Protein AF-A0A6P4ZH95-F1 (afdb_monomer_lite)

pLDDT: mean 82.48, std 19.08, range [35.78, 98.69]

Secondary structure (DSSP, 8-state):
-----S----TTT--TTS-SEEEEEPSS-TTEEEEE-SSS-EEETTEEEEEEEEEEEETTEEEEEEEEEGGGEEEEEETTEEEEEEEPPTTSTT--EEEEEEEE-SS--EEEEEEE-TTSTTEEEEEEEEGGGSTT-SSS---PPPP----PPPPPPPPPPP----PPP----EEEETTEEE-TTS-EEE-GGG---SSS-SEEEEPPPTTSPP-SEEEEE-SSS-EEETTEEEEEEEEEETTT--EEEEEEGGG-EEEESSTTSPEEEEEE-SS-EEEEEEEE-SSS--EEEEEEE-SSSTTEEEEEEEEGGGS-B----------SSSSHHHHHHHHHTT--

Radius of gyration: 26.9 Å; chains: 1; bounding box: 56×79×103 Å

Sequence (344 aa):
MTDGSGMVDLHRLGRKDGPAFRDILSPSEFSDFYSYNPCYPFSLGSCRDAAACVSTQTHGVHMENSLGSQDRAAFVNIGSNLYIAYGTDRNDSKGLLSLVQLVCDRHQESFEAQGPNPQITGQYLFTLRSPCACPGMCETPVTAPPPHTTAPLTPVTVPPPTPNTTRPAQADCVQYSNCACMFQNRSYIDLTNLEQTSGEPLFKDHHLSPPRHEDGFYYSFNPCVPFTEGKCEDVAVCRRSSLNGSEVSLGKQDSSTFATANDNGPVSIVYASEDRTSIVSLRCTEGKRNRLIVLGADPNVPNTYEFILESPQCCLHKGGTTAVRGSLMWTICALTLLLVNRWR

Foldseek 3Di:
DVAQDADLDCPVCFDQAAFSAWQADAPVARQKGKTAGPPFFHDDDPDGQARMKMWGQDPNDTDIDGQFHPVQWDWDDAPNWIWIKGWDDPVPPQGAMETETQAEDLPDWDKHWNADDPQFRRYTYMYTYDPSSGGPRPPDDPPPDPPDPDDDDDDDDDDDDDDDDDDDQFDFFDDPALAKTATPLRWIFGRVVQDDPPLAASAWFDAAAPPDDGPQKGKGARSHFFHDDPPRGQARMKIAGNPPRDIDGQFHSVQWDWGAPGSPRFIWIWGDDPQAIEIETEDADPDQDWDKHWNADRPVDPRYGYIYIYHNSSDIGRNDPPPPPVPDPPPVVVVVVVVVVVPD

Structure (mmCIF, N/CA/C/O backbone):
data_AF-A0A6P4ZH95-F1
#
_entry.id   AF-A0A6P4ZH95-F1
#
loop_
_atom_site.group_PDB
_atom_site.id
_atom_site.type_symbol
_atom_site.label_atom_id
_atom_site.label_alt_id
_atom_site.label_comp_id
_atom_site.label_asym_id
_atom_site.label_entity_id
_atom_site.label_seq_id
_atom_site.pdbx_PDB_ins_code
_atom_site.Cartn_x
_atom_site.Cartn_y
_atom_site.Cartn_z
_atom_site.occupancy
_atom_site.B_iso_or_equiv
_atom_site.auth_seq_id
_atom_site.auth_comp_id
_atom_site.auth_asym_id
_atom_site.auth_atom_id
_atom_site.pdbx_PDB_model_num
ATOM 1 N N . MET A 1 1 ? -5.711 18.138 6.286 1.00 47.31 1 MET A N 1
ATOM 2 C CA . MET A 1 1 ? -7.107 17.890 5.849 1.00 47.31 1 MET A CA 1
ATOM 3 C C . MET A 1 1 ? -8.022 18.526 6.889 1.00 47.31 1 MET A C 1
ATOM 5 O O . MET A 1 1 ? -7.673 18.436 8.053 1.00 47.31 1 MET A O 1
ATOM 9 N N . THR A 1 2 ? -9.083 19.257 6.530 1.00 39.97 2 THR A N 1
ATOM 10 C CA . THR A 1 2 ? -9.688 20.248 7.457 1.00 39.97 2 THR A CA 1
ATOM 11 C C . THR A 1 2 ? -10.649 19.718 8.531 1.00 39.97 2 THR A C 1
ATOM 13 O O . THR A 1 2 ? -11.083 20.516 9.349 1.00 39.97 2 THR A O 1
ATOM 16 N N . ASP A 1 3 ? -10.885 18.407 8.605 1.00 49.75 3 ASP A N 1
ATOM 17 C CA . ASP A 1 3 ? -11.251 17.672 9.841 1.00 49.75 3 ASP A CA 1
ATOM 18 C C . ASP A 1 3 ? -11.180 16.138 9.655 1.00 49.75 3 ASP A C 1
ATOM 20 O O . ASP A 1 3 ? -11.075 15.402 10.627 1.00 49.75 3 ASP A O 1
ATOM 24 N N . GLY A 1 4 ? -11.193 15.637 8.409 1.00 51.50 4 GLY A N 1
ATOM 25 C CA . GLY A 1 4 ? -10.825 14.252 8.065 1.00 51.50 4 GLY A CA 1
ATOM 26 C C . GLY A 1 4 ? -11.773 13.168 8.592 1.00 51.50 4 GLY A C 1
ATOM 27 O O . GLY A 1 4 ? -11.463 11.981 8.492 1.00 51.50 4 GLY A O 1
ATOM 28 N N . SER A 1 5 ? -12.926 13.550 9.141 1.00 60.75 5 SER A N 1
ATOM 29 C CA . SER A 1 5 ? -13.906 12.615 9.682 1.00 60.75 5 SER A CA 1
ATOM 30 C C . SER A 1 5 ? -14.951 12.258 8.619 1.00 60.75 5 SER A C 1
ATOM 32 O O . SER A 1 5 ? -15.547 13.135 8.004 1.00 60.75 5 SER A O 1
ATOM 34 N N . GLY A 1 6 ? -15.163 10.964 8.366 1.00 72.88 6 GLY A N 1
ATOM 35 C CA . GLY A 1 6 ? -16.156 10.486 7.401 1.00 72.88 6 GLY A CA 1
ATOM 36 C C . GLY A 1 6 ? -15.703 9.240 6.645 1.00 72.88 6 GLY A C 1
ATOM 37 O O . GLY A 1 6 ? -14.534 8.866 6.677 1.00 72.88 6 GLY A O 1
ATOM 38 N N . MET A 1 7 ? -16.642 8.588 5.965 1.00 84.56 7 MET A N 1
ATOM 39 C CA . MET A 1 7 ? -16.348 7.486 5.052 1.00 84.56 7 MET A CA 1
ATOM 40 C C . MET A 1 7 ? -16.104 8.056 3.653 1.00 84.56 7 MET A C 1
ATOM 42 O O . MET A 1 7 ? -16.844 8.935 3.206 1.00 84.56 7 MET A O 1
ATOM 46 N N . VAL A 1 8 ? -15.062 7.579 2.975 1.00 90.31 8 VAL A N 1
ATOM 47 C CA . VAL A 1 8 ? -14.955 7.731 1.520 1.00 90.31 8 VAL A CA 1
ATOM 48 C C . VAL A 1 8 ? -15.919 6.724 0.910 1.00 90.31 8 VAL A C 1
ATOM 50 O O . VAL A 1 8 ? -15.769 5.521 1.112 1.00 90.31 8 VAL A O 1
ATOM 53 N N . ASP A 1 9 ? -16.921 7.224 0.201 1.00 91.88 9 ASP A N 1
ATOM 54 C CA . ASP A 1 9 ? -17.924 6.416 -0.480 1.00 91.88 9 ASP A CA 1
ATOM 55 C C . ASP A 1 9 ? -17.957 6.839 -1.947 1.00 91.88 9 ASP A C 1
ATOM 57 O O . ASP A 1 9 ? -18.250 7.988 -2.257 1.00 91.88 9 ASP A O 1
ATOM 61 N N . LEU A 1 10 ? -17.624 5.919 -2.850 1.00 95.19 10 LEU A N 1
ATOM 62 C CA . LEU A 1 10 ? -17.594 6.171 -4.292 1.00 95.19 10 LEU A CA 1
ATOM 63 C C . LEU A 1 10 ? -18.879 5.702 -4.992 1.00 95.19 10 LEU A C 1
ATOM 65 O O . LEU A 1 10 ? -18.982 5.804 -6.213 1.00 95.19 10 LEU A O 1
ATOM 69 N N . HIS A 1 11 ? -19.867 5.188 -4.254 1.00 93.19 11 HIS A N 1
ATOM 70 C CA . HIS A 1 11 ? -21.024 4.500 -4.825 1.00 93.19 11 HIS A CA 1
ATOM 71 C C . HIS A 1 11 ? -21.874 5.390 -5.740 1.00 93.19 11 HIS A C 1
ATOM 73 O O . HIS A 1 11 ? -22.451 4.894 -6.707 1.00 93.19 11 HIS A O 1
ATOM 79 N N . ARG A 1 12 ? -21.924 6.706 -5.480 1.00 93.25 12 ARG A N 1
ATOM 80 C CA . ARG A 1 12 ? -22.633 7.671 -6.343 1.00 93.25 12 ARG A CA 1
ATOM 81 C C . ARG A 1 12 ? -21.921 7.970 -7.656 1.00 93.25 12 ARG A C 1
ATOM 83 O O . ARG A 1 12 ? -22.583 8.381 -8.602 1.00 93.25 12 ARG A O 1
ATOM 90 N N . LEU A 1 13 ? -20.605 7.779 -7.704 1.00 95.25 13 LEU A N 1
ATOM 91 C CA . LEU A 1 13 ? -19.829 7.954 -8.931 1.00 95.25 13 LEU A CA 1
ATOM 92 C C . LEU A 1 13 ? -20.048 6.785 -9.891 1.00 95.25 13 LEU A C 1
ATOM 94 O O . LEU A 1 13 ? -19.915 6.932 -11.101 1.00 95.25 13 LEU A O 1
ATOM 98 N N . GLY A 1 14 ? -20.363 5.612 -9.347 1.00 96.25 14 GLY A N 1
ATOM 99 C CA . GLY A 1 14 ? -20.566 4.402 -10.120 1.00 96.25 14 GLY A CA 1
ATOM 100 C C . GLY A 1 14 ? -21.877 4.415 -10.903 1.00 96.25 14 GLY A C 1
ATOM 101 O O . GLY A 1 14 ? -22.920 4.840 -10.404 1.00 96.25 14 GLY A O 1
ATOM 102 N N . ARG A 1 15 ? -21.855 3.867 -12.120 1.00 96.81 15 ARG A N 1
ATOM 103 C CA . ARG A 1 15 ? -23.052 3.664 -12.949 1.00 96.81 15 ARG A CA 1
ATOM 104 C C . ARG A 1 15 ? -23.379 2.180 -13.065 1.00 96.81 15 ARG A C 1
ATOM 106 O O . ARG A 1 15 ? -22.497 1.357 -13.261 1.00 96.81 15 ARG A O 1
ATOM 113 N N . LYS A 1 16 ? -24.661 1.823 -12.986 1.00 94.44 16 LYS A N 1
ATOM 114 C CA . LYS A 1 16 ? -25.103 0.422 -13.139 1.00 94.44 16 LYS A CA 1
ATOM 115 C C . LYS A 1 16 ? -25.167 -0.039 -14.599 1.00 94.44 16 LYS A C 1
ATOM 117 O O . LYS A 1 16 ? -25.056 -1.229 -14.860 1.00 94.44 16 LYS A O 1
ATOM 122 N N . ASP A 1 17 ? -25.287 0.903 -15.535 1.00 94.81 17 ASP A N 1
ATOM 123 C CA . ASP A 1 17 ? -25.556 0.625 -16.954 1.00 94.81 17 ASP A CA 1
ATOM 124 C C . ASP A 1 17 ? -24.329 0.849 -17.859 1.00 94.81 17 ASP A C 1
ATOM 126 O O . ASP A 1 17 ? -24.458 1.242 -19.019 1.00 94.81 17 ASP A O 1
ATOM 130 N N . GLY A 1 18 ? -23.121 0.658 -17.325 1.00 95.94 18 GLY A N 1
ATOM 131 C CA . GLY A 1 18 ? -21.865 0.851 -18.055 1.00 95.94 18 GLY A CA 1
ATOM 132 C C . GLY A 1 18 ? -20.835 1.667 -17.273 1.00 95.94 18 GLY A C 1
ATOM 133 O O . GLY A 1 18 ? -21.067 1.982 -16.107 1.00 95.94 18 GLY A O 1
ATOM 134 N N . PRO A 1 19 ? -19.698 2.020 -17.896 1.00 98.00 19 PRO A N 1
ATOM 135 C CA . PRO A 1 19 ? -18.655 2.777 -17.222 1.00 98.00 19 PRO A CA 1
ATOM 136 C C . PRO A 1 19 ? -19.096 4.206 -16.875 1.00 98.00 19 PRO A C 1
ATOM 138 O O . PRO A 1 19 ? -19.762 4.878 -17.668 1.00 98.00 19 PRO A O 1
ATOM 141 N N . ALA A 1 20 ? -18.701 4.671 -15.688 1.00 97.31 20 ALA A N 1
ATOM 142 C CA . ALA A 1 20 ? -18.876 6.057 -15.257 1.00 97.31 20 ALA A CA 1
ATOM 143 C C . ALA A 1 20 ? -17.998 7.012 -16.073 1.00 97.31 20 ALA A C 1
ATOM 145 O O . ALA A 1 20 ? -18.468 8.050 -16.534 1.00 97.31 20 ALA A O 1
ATOM 146 N N . PHE A 1 21 ? -16.753 6.605 -16.319 1.00 97.69 21 PHE A N 1
ATOM 147 C CA . PHE A 1 21 ? -15.779 7.319 -17.132 1.00 97.69 21 PHE A CA 1
ATOM 148 C C . PHE A 1 21 ? -15.455 6.447 -18.334 1.00 97.69 21 PHE A C 1
ATOM 150 O O . PHE A 1 21 ? -14.981 5.326 -18.167 1.00 97.69 21 PHE A O 1
ATOM 157 N N . ARG A 1 22 ? -15.764 6.921 -19.539 1.00 97.00 22 ARG A N 1
ATOM 158 C CA . ARG A 1 22 ? -15.683 6.124 -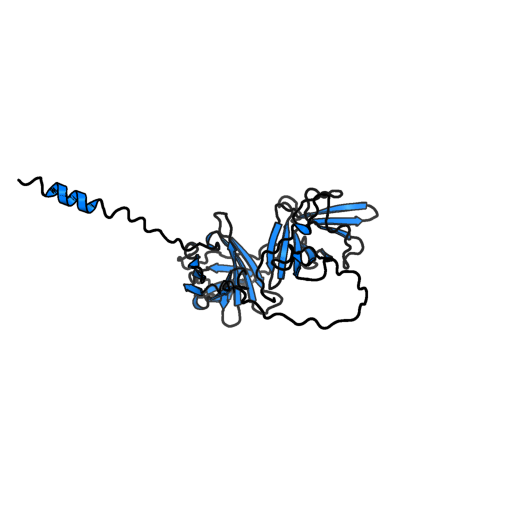20.763 1.00 97.00 22 ARG A CA 1
ATOM 159 C C . ARG A 1 22 ? -14.752 6.779 -21.771 1.00 97.00 22 ARG A C 1
ATOM 161 O O . ARG A 1 22 ? -14.820 7.990 -21.953 1.00 97.00 22 ARG A O 1
ATOM 168 N N . ASP A 1 23 ? -13.960 5.950 -22.445 1.00 94.25 23 ASP A N 1
ATOM 169 C CA . ASP A 1 23 ? -13.101 6.325 -23.571 1.00 94.25 23 ASP A CA 1
ATOM 170 C C . ASP A 1 23 ? -12.163 7.509 -23.246 1.00 94.25 23 ASP A C 1
ATOM 172 O O . ASP A 1 23 ? -11.984 8.440 -24.030 1.00 94.25 23 ASP A O 1
ATOM 176 N N . ILE A 1 24 ? -11.571 7.473 -22.049 1.00 95.69 24 ILE A N 1
ATOM 177 C CA . ILE A 1 24 ? -10.635 8.478 -21.541 1.00 95.69 24 ILE A CA 1
ATOM 178 C C . ILE A 1 24 ? -9.253 8.214 -22.136 1.00 95.69 24 ILE A C 1
ATOM 180 O O . ILE A 1 24 ? -8.709 7.125 -21.970 1.00 95.69 24 ILE A O 1
ATOM 184 N N . LEU A 1 25 ? -8.685 9.204 -22.821 1.00 89.38 25 LEU A N 1
ATOM 185 C CA . LEU A 1 25 ? -7.356 9.108 -23.428 1.00 89.38 25 LEU A CA 1
ATOM 186 C C . LEU A 1 25 ? -6.249 9.227 -22.381 1.00 89.38 25 LEU A C 1
ATOM 188 O O . LEU A 1 25 ? -6.328 10.075 -21.488 1.00 89.38 25 LEU A O 1
ATOM 192 N N . SER A 1 26 ? -5.187 8.436 -22.546 1.00 85.50 26 SER A N 1
ATOM 193 C CA . SER A 1 26 ? -3.943 8.667 -21.815 1.00 85.50 26 SER A CA 1
ATOM 194 C C . SER A 1 26 ? -3.077 9.729 -22.509 1.00 85.50 26 SER A C 1
ATOM 196 O O . SER A 1 26 ? -2.867 9.646 -23.721 1.00 85.50 26 SER A O 1
ATOM 198 N N . PRO A 1 27 ? -2.495 10.697 -21.774 1.00 73.12 27 PRO A N 1
ATOM 199 C CA . PRO A 1 27 ? -1.515 11.632 -22.331 1.00 73.12 27 PRO A CA 1
ATOM 200 C C . PRO A 1 27 ? -0.225 10.953 -22.810 1.00 73.12 27 PRO A C 1
ATOM 202 O O . PRO A 1 27 ? 0.490 11.519 -23.635 1.00 73.12 27 PRO A O 1
ATOM 205 N N . SER A 1 28 ? 0.109 9.786 -22.251 1.00 70.19 28 SER A N 1
ATOM 206 C CA . SER A 1 28 ? 1.333 9.040 -22.567 1.00 70.19 28 SER A CA 1
ATOM 207 C C . SER A 1 28 ? 1.164 8.111 -23.773 1.00 70.19 28 SER A C 1
ATOM 209 O O . SER A 1 28 ? 2.148 7.810 -24.447 1.00 70.19 28 SER A O 1
ATOM 211 N N . GLU A 1 29 ? -0.071 7.705 -24.083 1.00 72.44 29 GLU A N 1
ATOM 212 C CA . GLU A 1 29 ? -0.398 6.738 -25.132 1.00 72.44 29 GLU A CA 1
ATOM 213 C C . GLU A 1 29 ? -1.592 7.233 -25.956 1.00 72.44 29 GLU A C 1
ATOM 215 O O . GLU A 1 29 ? -2.755 7.003 -25.631 1.00 72.44 29 GLU A O 1
ATOM 220 N N . PHE A 1 30 ? -1.298 7.928 -27.057 1.00 69.12 30 PHE A N 1
ATOM 221 C CA . PHE A 1 30 ? -2.304 8.600 -27.890 1.00 69.12 30 PHE A CA 1
ATOM 222 C C . PHE A 1 30 ? -3.277 7.655 -28.627 1.00 69.12 30 PHE A C 1
ATOM 224 O O . PHE A 1 30 ? -4.196 8.139 -29.286 1.00 69.12 30 PHE A O 1
ATOM 231 N N . SER A 1 31 ? -3.081 6.334 -28.555 1.00 81.69 31 SER A N 1
ATOM 232 C CA . SER A 1 31 ? -3.922 5.315 -29.206 1.00 81.69 31 SER A CA 1
ATOM 233 C C . SER A 1 31 ? -4.848 4.555 -28.257 1.00 81.69 31 SER A C 1
ATOM 235 O O . SER A 1 31 ? -5.666 3.760 -28.730 1.00 81.69 31 SER A O 1
ATOM 237 N N . ASP A 1 32 ? -4.713 4.770 -26.947 1.00 89.62 32 ASP A N 1
ATOM 238 C CA . ASP A 1 32 ? -5.300 3.897 -25.938 1.00 89.62 32 ASP A CA 1
ATOM 239 C C . ASP A 1 32 ? -6.397 4.628 -25.163 1.00 89.62 32 ASP A C 1
ATOM 241 O O . ASP A 1 32 ? -6.224 5.743 -24.662 1.00 89.62 32 ASP A O 1
ATOM 245 N N . PHE A 1 33 ? -7.555 3.975 -25.085 1.00 93.81 33 PHE A N 1
ATOM 246 C CA . PHE A 1 33 ? -8.748 4.494 -24.430 1.00 93.81 33 PHE A CA 1
ATOM 247 C C . PHE A 1 33 ? -9.042 3.683 -23.176 1.00 93.81 33 PHE A C 1
ATOM 249 O O . PHE A 1 33 ? -9.122 2.457 -23.225 1.00 93.81 33 PHE A O 1
ATOM 256 N N . TYR A 1 34 ? -9.269 4.362 -22.059 1.00 97.00 34 TYR A N 1
ATOM 257 C CA . TYR A 1 34 ? -9.559 3.733 -20.778 1.00 97.00 34 TYR A CA 1
ATOM 258 C C . TYR A 1 34 ? -10.998 4.004 -20.364 1.00 97.00 34 TYR A C 1
ATOM 260 O O . TYR A 1 34 ? -11.505 5.120 -20.465 1.00 97.00 34 TYR A O 1
ATOM 268 N N . SER A 1 35 ? -11.656 2.968 -19.862 1.00 98.19 35 SER A N 1
ATOM 269 C CA . SER A 1 35 ? -12.972 3.062 -19.245 1.00 98.19 35 SER A CA 1
ATOM 270 C C . SER A 1 35 ? -12.907 2.558 -17.810 1.00 98.19 35 SER A C 1
ATOM 272 O O . SER A 1 35 ? -12.299 1.524 -17.542 1.00 98.19 35 SER A O 1
ATOM 274 N N . TYR A 1 36 ? -13.547 3.273 -16.890 1.00 98.50 36 TYR A N 1
ATOM 275 C CA . TYR A 1 36 ? -13.535 2.993 -15.459 1.00 98.50 36 TYR A CA 1
ATOM 276 C C . TYR A 1 36 ? -14.925 3.171 -14.850 1.00 98.50 36 TYR A C 1
ATOM 278 O O . TYR A 1 36 ? -15.688 4.068 -15.220 1.00 98.50 36 TYR A O 1
ATOM 286 N N . ASN A 1 37 ? -15.249 2.315 -13.886 1.00 98.31 37 ASN A N 1
ATOM 287 C CA . ASN A 1 37 ? -16.471 2.409 -13.109 1.00 98.31 37 ASN A CA 1
ATOM 288 C C . ASN A 1 37 ? -16.187 2.056 -11.646 1.00 98.31 37 ASN A C 1
ATOM 290 O O . ASN A 1 37 ? -15.851 0.906 -11.362 1.00 98.31 37 ASN A O 1
ATOM 294 N N . PRO A 1 38 ? -16.314 2.990 -10.695 1.00 97.12 38 PRO A N 1
ATOM 295 C CA . PRO A 1 38 ? -16.239 2.636 -9.286 1.00 97.12 38 PRO A CA 1
ATOM 296 C C . PRO A 1 38 ? -17.494 1.859 -8.856 1.00 97.12 38 PRO A C 1
ATOM 298 O O . PRO A 1 38 ? -18.600 2.144 -9.309 1.00 97.12 38 PRO A O 1
ATOM 301 N N . CYS A 1 39 ? -17.325 0.894 -7.950 1.00 94.81 39 CYS A N 1
ATOM 302 C CA . CYS A 1 39 ? -18.390 0.194 -7.214 1.00 94.81 39 CYS A CA 1
ATOM 303 C C . CYS A 1 39 ? -19.387 -0.674 -8.007 1.00 94.81 39 CYS A C 1
ATOM 305 O O . CYS A 1 39 ? -20.123 -1.436 -7.379 1.00 94.81 39 CYS A O 1
ATOM 307 N N . TYR A 1 40 ? -19.425 -0.606 -9.339 1.00 97.31 40 TYR A N 1
ATOM 308 C CA . TYR A 1 40 ? -20.267 -1.470 -10.169 1.00 97.31 40 TYR A CA 1
ATOM 309 C C . TYR A 1 40 ? -19.460 -2.097 -11.308 1.00 97.31 40 TYR A C 1
ATOM 311 O O . TYR A 1 40 ? -18.680 -1.401 -11.967 1.00 97.31 40 TYR A O 1
ATOM 319 N N . PRO A 1 41 ? -19.624 -3.406 -11.560 1.00 97.50 41 PRO A N 1
ATOM 320 C CA . PRO A 1 41 ? -18.990 -4.048 -12.700 1.00 97.50 41 PRO A CA 1
ATOM 321 C C . PRO A 1 41 ? -19.653 -3.580 -13.999 1.00 97.50 41 PRO A C 1
ATOM 323 O O . PRO A 1 41 ? -20.849 -3.286 -14.028 1.00 97.50 41 PRO A O 1
ATOM 326 N N . PHE A 1 42 ? -18.891 -3.528 -15.088 1.00 97.88 42 PHE A N 1
ATOM 327 C CA . PHE A 1 42 ? -19.431 -3.282 -16.423 1.00 97.88 42 PHE A CA 1
ATOM 328 C C . PHE A 1 42 ? -18.816 -4.220 -17.462 1.00 97.88 42 PHE A C 1
ATOM 330 O O . PHE A 1 42 ? -17.755 -4.809 -17.259 1.00 97.88 42 PHE A O 1
ATOM 337 N N . SER A 1 43 ? -19.488 -4.342 -18.605 1.00 96.25 43 SER A N 1
ATOM 338 C CA . SER A 1 43 ? -18.977 -5.060 -19.773 1.00 96.25 43 SER A CA 1
ATOM 339 C C . SER A 1 43 ? -18.883 -4.111 -20.965 1.00 96.25 43 SER A C 1
ATOM 341 O O . SER A 1 43 ? -19.824 -3.370 -21.244 1.00 96.25 43 SER A O 1
ATOM 343 N N . LEU A 1 44 ? -17.749 -4.130 -21.665 1.00 93.50 44 LEU A N 1
ATOM 344 C CA . LEU A 1 44 ? -17.469 -3.288 -22.831 1.00 93.50 44 LEU A CA 1
ATOM 345 C C . LEU A 1 44 ? -16.527 -4.044 -23.774 1.00 93.50 44 LEU A C 1
ATOM 347 O O . LEU A 1 44 ? -15.457 -4.461 -23.346 1.00 93.50 44 LEU A O 1
ATOM 351 N N . GLY A 1 45 ? -16.919 -4.249 -25.034 1.00 92.62 45 GLY A N 1
ATOM 352 C CA . GLY A 1 45 ? -16.096 -5.007 -25.989 1.00 92.62 45 GLY A CA 1
ATOM 353 C C . GLY A 1 45 ? -15.822 -6.432 -25.498 1.00 92.62 45 GLY A C 1
ATOM 354 O O . GLY A 1 45 ? -16.770 -7.180 -25.229 1.00 92.62 45 GLY A O 1
ATOM 355 N N . SER A 1 46 ? -14.549 -6.804 -25.343 1.00 93.56 46 SER A N 1
ATOM 356 C CA . SER A 1 46 ? -14.118 -8.069 -24.723 1.00 93.56 46 SER A CA 1
ATOM 357 C C . SER A 1 46 ? -14.088 -8.052 -23.179 1.00 93.56 46 SER A C 1
ATOM 359 O O . SER A 1 46 ? -14.124 -9.118 -22.565 1.00 93.56 46 SER A O 1
ATOM 361 N N . CYS A 1 47 ? -14.078 -6.881 -22.531 1.00 94.31 47 CYS A N 1
ATOM 362 C CA . CYS A 1 47 ? -14.061 -6.762 -21.070 1.00 94.31 47 CYS A CA 1
ATOM 363 C C . CYS A 1 47 ? -15.385 -7.260 -20.468 1.00 94.31 47 CYS A C 1
ATOM 365 O O . CYS A 1 47 ? -16.473 -6.868 -20.911 1.00 94.31 47 CYS A O 1
ATOM 367 N N . ARG A 1 48 ? -15.302 -8.125 -19.453 1.00 94.69 48 ARG A N 1
ATOM 368 C CA . ARG A 1 48 ? -16.446 -8.698 -18.726 1.00 94.69 48 ARG A CA 1
ATOM 369 C C . ARG A 1 48 ? -16.290 -8.434 -17.238 1.00 94.69 48 ARG A C 1
ATOM 371 O O . ARG A 1 48 ? -15.185 -8.573 -16.721 1.00 94.69 48 ARG A O 1
ATOM 378 N N . ASP A 1 49 ? -17.387 -8.027 -16.605 1.00 95.12 49 ASP A N 1
ATOM 379 C 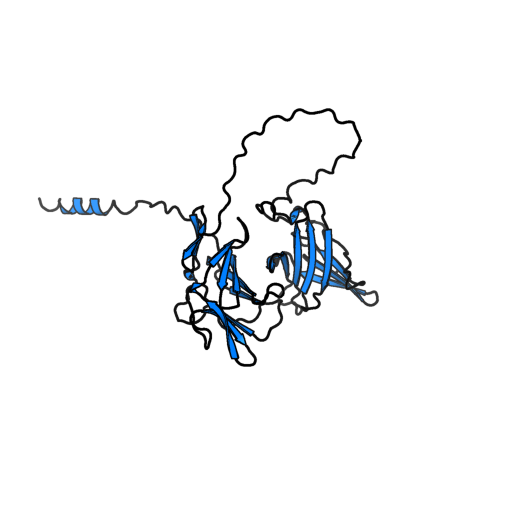CA . ASP A 1 49 ? -17.486 -7.720 -15.170 1.00 95.12 49 ASP A CA 1
ATOM 380 C C . ASP A 1 49 ? -16.325 -6.863 -14.626 1.00 95.12 49 ASP A C 1
ATOM 382 O O . ASP A 1 49 ? -15.859 -7.008 -13.494 1.00 95.12 49 ASP A O 1
ATOM 386 N N . ALA A 1 50 ? -15.849 -5.947 -15.467 1.00 96.50 50 ALA A N 1
ATOM 387 C CA . ALA A 1 50 ? -14.660 -5.158 -15.222 1.00 96.50 50 ALA A CA 1
ATOM 388 C C . ALA A 1 50 ? -14.973 -3.952 -14.329 1.00 96.50 50 ALA A C 1
ATOM 390 O O . ALA A 1 50 ? -16.051 -3.360 -14.395 1.00 96.50 50 ALA A O 1
ATOM 391 N N . ALA A 1 51 ? -13.996 -3.565 -13.515 1.00 97.88 51 ALA A N 1
ATOM 392 C CA . ALA A 1 51 ? -13.935 -2.263 -12.860 1.00 97.88 51 ALA A CA 1
ATOM 393 C C . ALA A 1 51 ? -13.200 -1.238 -13.735 1.00 97.88 51 ALA A C 1
ATOM 395 O O . ALA A 1 51 ? -13.561 -0.063 -13.744 1.00 97.88 51 ALA A O 1
ATOM 396 N N . ALA A 1 52 ? -12.202 -1.689 -14.500 1.00 98.00 52 ALA A N 1
ATOM 397 C CA . ALA A 1 52 ? -11.458 -0.892 -15.468 1.00 98.00 52 ALA A CA 1
ATOM 398 C C . ALA A 1 52 ? -11.167 -1.714 -16.733 1.00 98.00 52 ALA A C 1
ATOM 400 O O . ALA A 1 52 ? -10.952 -2.923 -16.662 1.00 98.00 52 ALA A O 1
ATOM 401 N N . CYS A 1 53 ? -11.156 -1.063 -17.892 1.00 97.44 53 CYS A N 1
ATOM 402 C CA . CYS A 1 53 ? -10.941 -1.681 -19.199 1.00 97.44 53 CYS A CA 1
ATOM 403 C C . CYS A 1 53 ? -10.099 -0.741 -20.068 1.00 97.44 53 CYS A C 1
ATOM 405 O O . CYS A 1 53 ? -10.362 0.461 -20.086 1.00 97.44 53 CYS A O 1
ATOM 407 N N . VAL A 1 54 ? -9.114 -1.279 -20.784 1.00 95.88 54 VAL A N 1
ATOM 408 C CA . VAL A 1 54 ? -8.370 -0.551 -21.825 1.00 95.88 54 VAL A CA 1
ATOM 409 C C . VAL A 1 54 ? -8.800 -1.048 -23.195 1.00 95.88 54 VAL A C 1
ATOM 411 O O . VAL A 1 54 ? -9.011 -2.244 -23.363 1.00 95.88 54 VAL A O 1
ATOM 414 N N . SER A 1 55 ? -8.914 -0.142 -24.160 1.00 94.06 55 SER A N 1
ATOM 415 C CA . SER A 1 55 ? -9.090 -0.411 -25.583 1.00 94.06 55 SER A CA 1
ATOM 416 C C . SER A 1 55 ? -7.895 0.165 -26.335 1.00 94.06 55 SER A C 1
ATOM 418 O O . SER A 1 55 ? -7.807 1.379 -26.525 1.00 94.06 55 SER A O 1
ATOM 420 N N . THR A 1 56 ? -7.012 -0.710 -26.800 1.00 89.81 56 THR A N 1
ATOM 421 C CA . THR A 1 56 ? -5.844 -0.364 -27.617 1.00 89.81 56 THR A CA 1
ATOM 422 C C . THR A 1 56 ? -6.219 -0.477 -29.092 1.00 89.81 56 THR A C 1
ATOM 424 O O . THR A 1 56 ? -6.800 -1.483 -29.513 1.00 89.81 56 THR A O 1
ATOM 427 N N . GLN A 1 57 ? -5.882 0.527 -29.904 1.00 82.62 57 GLN A N 1
ATOM 428 C CA . GLN A 1 57 ? -6.052 0.450 -31.356 1.00 82.62 57 GLN A CA 1
ATOM 429 C C . GLN A 1 57 ? -4.722 0.112 -32.036 1.00 82.62 57 GLN A C 1
ATOM 431 O O . GLN A 1 57 ? -3.814 0.935 -32.115 1.00 82.62 57 GLN A O 1
ATOM 436 N N . THR A 1 58 ? -4.605 -1.095 -32.586 1.00 76.44 58 THR A N 1
ATOM 437 C CA . THR A 1 58 ? -3.413 -1.532 -33.326 1.00 76.44 58 THR A CA 1
ATOM 438 C C . THR A 1 58 ? -3.796 -1.868 -34.763 1.00 76.44 58 THR A C 1
ATOM 440 O O . THR A 1 58 ? -4.596 -2.765 -35.006 1.00 76.44 58 THR A O 1
ATOM 443 N N . HIS A 1 59 ? -3.250 -1.131 -35.739 1.00 77.88 59 HIS A N 1
ATOM 444 C CA . HIS A 1 59 ? -3.526 -1.321 -37.175 1.00 77.88 59 HIS A CA 1
ATOM 445 C C . HIS A 1 59 ? -5.025 -1.354 -37.547 1.00 77.88 59 HIS A C 1
ATOM 447 O O . HIS A 1 59 ? -5.443 -2.109 -38.422 1.00 77.88 59 HIS A O 1
ATOM 453 N N . GLY A 1 60 ? -5.846 -0.535 -36.880 1.00 76.75 60 GLY A N 1
ATOM 454 C CA . GLY A 1 60 ? -7.296 -0.477 -37.110 1.00 76.75 60 GLY A CA 1
ATOM 455 C C . GLY A 1 60 ? -8.099 -1.591 -36.428 1.00 76.75 60 GLY A C 1
ATOM 456 O O . GLY A 1 60 ? -9.320 -1.618 -36.559 1.00 76.75 60 GLY A O 1
ATOM 457 N N . VAL A 1 61 ? -7.444 -2.479 -35.676 1.00 76.31 61 VAL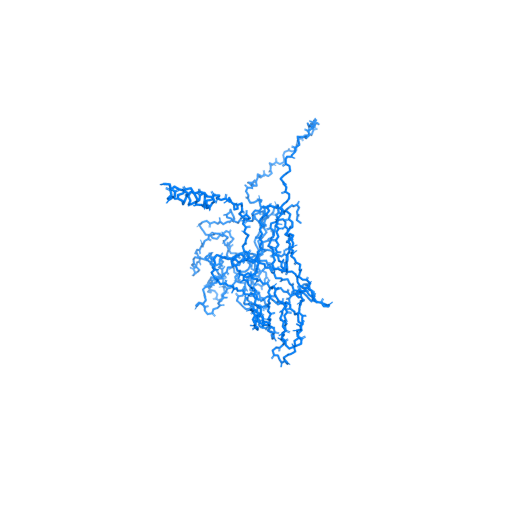 A N 1
ATOM 458 C CA . VAL A 1 61 ? -8.098 -3.469 -34.815 1.00 76.31 61 VAL A CA 1
ATOM 459 C C . VAL A 1 61 ? -8.167 -2.913 -33.396 1.00 76.31 61 VAL A C 1
ATOM 461 O O . VAL A 1 61 ? -7.148 -2.504 -32.839 1.00 76.31 61 VAL A O 1
ATOM 464 N N . HIS A 1 62 ? -9.367 -2.905 -32.819 1.00 81.19 62 HIS A N 1
ATOM 465 C CA . HIS A 1 62 ? -9.577 -2.601 -31.406 1.00 81.19 62 HIS A CA 1
ATOM 466 C C . HIS A 1 62 ? -9.380 -3.879 -30.593 1.00 81.19 62 HIS A C 1
ATOM 468 O O . HIS A 1 62 ? -10.006 -4.901 -30.876 1.00 81.19 62 HIS A O 1
ATOM 474 N N . MET A 1 63 ? -8.483 -3.830 -29.615 1.00 88.19 63 MET A N 1
ATOM 475 C CA . MET A 1 63 ? -8.285 -4.899 -28.646 1.00 88.19 63 MET A CA 1
ATOM 476 C C . MET A 1 63 ? -8.620 -4.358 -27.269 1.00 88.19 63 MET A C 1
ATOM 478 O O . MET A 1 63 ? -7.924 -3.471 -26.775 1.00 88.19 63 MET A O 1
ATOM 482 N N . GLU A 1 64 ? -9.661 -4.900 -26.639 1.00 92.88 64 GLU A N 1
ATOM 483 C CA . GLU A 1 64 ? -9.952 -4.567 -25.251 1.00 92.88 64 GLU A CA 1
ATOM 484 C C . GLU A 1 64 ? -9.332 -5.581 -24.283 1.00 92.88 64 GLU A C 1
ATOM 486 O O . GLU A 1 64 ? -9.266 -6.780 -24.569 1.00 92.88 64 GLU A O 1
ATOM 491 N N . ASN A 1 65 ? -8.859 -5.101 -23.133 1.00 92.94 65 ASN A N 1
ATOM 492 C CA . ASN A 1 65 ? -8.361 -5.929 -22.038 1.00 92.94 65 ASN A CA 1
ATOM 493 C C . ASN A 1 65 ? -8.913 -5.416 -20.703 1.00 92.94 65 ASN A C 1
ATOM 495 O O . ASN A 1 65 ? -8.863 -4.217 -20.415 1.00 92.94 65 ASN A O 1
ATOM 499 N N . SER A 1 66 ? -9.420 -6.330 -19.871 1.00 95.06 66 SER A N 1
ATOM 500 C CA . SER A 1 66 ? -9.825 -5.995 -18.503 1.00 95.06 66 SER A CA 1
ATOM 501 C C . SER A 1 66 ? -8.590 -5.663 -17.671 1.00 95.06 66 SER A C 1
ATOM 503 O O . SER A 1 66 ? -7.594 -6.381 -17.721 1.00 95.06 66 SER A O 1
ATOM 505 N N . LEU A 1 67 ? -8.659 -4.581 -16.899 1.00 95.81 67 LEU A N 1
ATOM 506 C CA . LEU A 1 67 ? -7.584 -4.126 -16.015 1.00 95.81 67 LEU A CA 1
ATOM 507 C C . LEU A 1 67 ? -7.877 -4.394 -14.532 1.00 95.81 67 LEU A C 1
ATOM 509 O O . LEU A 1 67 ? -7.129 -3.953 -13.658 1.00 95.81 67 LEU A O 1
ATOM 513 N N . GLY A 1 68 ? -8.968 -5.100 -14.243 1.00 95.06 68 GLY A N 1
ATOM 514 C CA . GLY A 1 68 ? -9.348 -5.525 -12.902 1.00 95.06 68 GLY A CA 1
ATOM 515 C C . GLY A 1 68 ? -10.858 -5.558 -12.713 1.00 95.06 68 GLY A C 1
ATOM 516 O O . GLY A 1 68 ? -11.609 -5.013 -13.523 1.00 95.06 68 GLY A O 1
ATOM 517 N N . SER A 1 69 ? -11.303 -6.192 -11.634 1.00 95.12 69 SER A N 1
ATOM 518 C CA . SER A 1 69 ? -12.716 -6.446 -11.334 1.00 95.12 69 SER A CA 1
ATOM 519 C C . SER A 1 69 ? -13.104 -5.990 -9.923 1.00 95.12 69 SER A C 1
ATOM 521 O O . SER A 1 69 ? -12.255 -5.808 -9.046 1.00 95.12 69 SER A O 1
ATOM 523 N N . GLN A 1 70 ? -14.405 -5.768 -9.704 1.00 92.94 70 GLN A N 1
ATOM 524 C CA . GLN A 1 70 ? -14.933 -5.243 -8.433 1.00 92.94 70 GLN A CA 1
ATOM 525 C C . GLN A 1 70 ? -14.775 -6.219 -7.260 1.00 92.94 70 GLN A C 1
ATOM 527 O O . GLN A 1 70 ? -14.585 -5.792 -6.126 1.00 92.94 70 GLN A O 1
ATOM 532 N N . ASP A 1 71 ? -14.825 -7.527 -7.513 1.00 91.25 71 ASP A N 1
ATOM 533 C CA . ASP A 1 71 ? -14.627 -8.579 -6.503 1.00 91.25 71 ASP A CA 1
ATOM 534 C C . ASP A 1 71 ? -13.199 -8.596 -5.928 1.00 91.25 71 ASP A C 1
ATOM 536 O O . ASP A 1 71 ? -12.955 -9.185 -4.875 1.00 91.25 71 ASP A O 1
ATOM 540 N N . ARG A 1 72 ? -12.264 -7.912 -6.597 1.00 90.31 72 ARG A N 1
ATOM 541 C CA . ARG A 1 72 ? -10.866 -7.740 -6.184 1.00 90.31 72 ARG A CA 1
ATOM 542 C C . ARG A 1 72 ? -10.529 -6.299 -5.812 1.00 90.31 72 ARG A C 1
ATOM 544 O O . ARG A 1 72 ? -9.350 -5.943 -5.770 1.00 90.31 72 ARG A O 1
ATOM 551 N N . ALA A 1 73 ? -11.543 -5.476 -5.560 1.00 92.88 73 ALA A N 1
ATOM 552 C CA . ALA A 1 73 ? -11.355 -4.104 -5.125 1.00 92.88 73 ALA A CA 1
ATOM 553 C C . ALA A 1 73 ? -10.776 -4.049 -3.703 1.00 92.88 73 ALA A C 1
ATOM 555 O O . ALA A 1 73 ? -11.271 -4.711 -2.790 1.00 92.88 73 ALA A O 1
ATOM 556 N N . ALA A 1 74 ? -9.755 -3.222 -3.490 1.00 89.44 74 ALA A N 1
ATOM 557 C CA . ALA A 1 74 ? -9.208 -2.961 -2.163 1.00 89.44 74 ALA A CA 1
ATOM 558 C C . ALA A 1 74 ? -8.766 -1.505 -2.020 1.00 89.44 74 ALA A C 1
ATOM 560 O O . ALA A 1 74 ? -8.032 -0.989 -2.860 1.00 89.44 74 ALA A O 1
ATOM 561 N N . PHE A 1 75 ? -9.151 -0.853 -0.922 1.00 89.31 75 PHE A N 1
ATOM 562 C CA . PHE A 1 75 ? -8.561 0.432 -0.557 1.00 89.31 75 PHE A CA 1
ATOM 563 C C . PHE A 1 75 ? -7.145 0.216 -0.019 1.00 89.31 75 PHE A C 1
ATOM 565 O O . PHE A 1 75 ? -6.913 -0.606 0.874 1.00 89.31 75 PHE A O 1
ATOM 572 N N . VAL A 1 76 ? -6.187 0.960 -0.561 1.00 85.00 76 VAL A N 1
ATOM 573 C CA . VAL A 1 76 ? -4.781 0.892 -0.164 1.00 85.00 76 VAL A CA 1
ATOM 574 C C . VAL A 1 76 ? -4.237 2.299 0.041 1.00 85.00 76 VAL A C 1
ATOM 576 O O . VAL A 1 76 ? -4.566 3.212 -0.708 1.00 85.00 76 VAL A O 1
ATOM 579 N N . ASN A 1 77 ? -3.406 2.474 1.063 1.00 84.62 77 ASN A N 1
ATOM 580 C CA . ASN A 1 77 ? -2.650 3.706 1.262 1.00 84.62 77 ASN A CA 1
ATOM 581 C C . ASN A 1 77 ? -1.222 3.457 0.789 1.00 84.62 77 ASN A C 1
ATOM 583 O O . ASN A 1 77 ? -0.648 2.417 1.116 1.00 84.62 77 ASN A O 1
ATOM 587 N N . ILE A 1 78 ? -0.684 4.378 -0.005 1.00 80.00 78 ILE A N 1
ATOM 588 C CA . ILE A 1 78 ? 0.707 4.353 -0.466 1.00 80.00 78 ILE A CA 1
ATOM 589 C C . ILE A 1 78 ? 1.280 5.739 -0.164 1.00 80.00 78 ILE A C 1
ATOM 591 O O . ILE A 1 78 ? 0.850 6.732 -0.766 1.00 80.00 78 ILE A O 1
ATOM 595 N N . GLY A 1 79 ? 2.191 5.820 0.808 1.00 86.00 79 GLY A N 1
ATOM 596 C CA . GLY A 1 79 ? 2.564 7.084 1.438 1.00 86.00 79 GLY A CA 1
ATOM 597 C C . GLY A 1 79 ? 1.344 7.815 2.018 1.00 86.00 79 GLY A C 1
ATOM 598 O O . GLY A 1 79 ? 0.498 7.229 2.693 1.00 86.00 79 GLY A O 1
ATOM 599 N N . SER A 1 80 ? 1.211 9.107 1.709 1.00 81.88 80 SER A N 1
ATOM 600 C CA . SER A 1 80 ? 0.084 9.956 2.136 1.00 81.88 80 SER A CA 1
ATOM 601 C C . SER A 1 80 ? -1.150 9.890 1.227 1.00 81.88 80 SER A C 1
ATOM 603 O O . SER A 1 80 ? -2.137 10.585 1.473 1.00 81.88 80 SER A O 1
ATOM 605 N N . ASN A 1 81 ? -1.102 9.087 0.164 1.00 87.25 81 ASN A N 1
ATOM 606 C CA . ASN A 1 81 ? -2.140 9.038 -0.856 1.00 87.25 81 ASN A CA 1
ATOM 607 C C . ASN A 1 81 ? -3.042 7.814 -0.662 1.00 87.25 81 ASN A C 1
ATOM 609 O O . ASN A 1 81 ? -2.563 6.693 -0.475 1.00 87.25 81 ASN A O 1
ATOM 613 N N . LEU A 1 82 ? -4.353 8.035 -0.765 1.00 91.62 82 LEU A N 1
ATOM 614 C CA . LEU A 1 82 ? -5.359 6.979 -0.766 1.00 91.62 82 LEU A CA 1
ATOM 615 C C . LEU A 1 82 ? -5.591 6.488 -2.196 1.00 91.62 82 LEU A C 1
ATOM 617 O O . LEU A 1 82 ? -5.746 7.289 -3.117 1.00 91.62 82 LEU A O 1
ATOM 621 N N . TYR A 1 83 ? -5.673 5.175 -2.369 1.00 96.31 83 TYR A N 1
ATOM 622 C CA . TYR A 1 83 ? -5.989 4.528 -3.634 1.00 96.31 83 TYR A CA 1
ATOM 623 C C . TYR A 1 83 ? -7.099 3.500 -3.451 1.00 96.31 83 TYR A C 1
ATOM 625 O O . TYR A 1 83 ? -7.275 2.928 -2.373 1.00 96.31 83 TYR A O 1
ATOM 633 N N . ILE A 1 84 ? -7.784 3.196 -4.547 1.00 96.75 84 ILE A N 1
ATOM 634 C CA . ILE A 1 84 ? -8.518 1.945 -4.713 1.00 96.75 84 ILE A CA 1
ATOM 635 C C . ILE A 1 84 ? -7.842 1.119 -5.810 1.00 96.75 84 ILE A C 1
ATOM 637 O O . ILE A 1 84 ? -7.550 1.612 -6.901 1.00 96.75 84 ILE A O 1
ATOM 641 N N . ALA A 1 85 ? -7.527 -0.126 -5.476 1.00 95.19 85 ALA A N 1
ATOM 642 C CA . ALA A 1 85 ? -6.828 -1.071 -6.326 1.00 95.19 85 ALA A CA 1
ATOM 643 C C . ALA A 1 85 ? -7.802 -2.122 -6.866 1.00 95.19 85 ALA A C 1
ATOM 645 O O . ALA A 1 85 ? -8.610 -2.635 -6.096 1.00 95.19 85 ALA A O 1
ATOM 646 N N . TYR A 1 86 ? -7.687 -2.479 -8.147 1.00 96.75 86 TYR A N 1
ATOM 647 C CA . TYR A 1 86 ? -8.458 -3.554 -8.781 1.00 96.75 86 TYR A CA 1
ATOM 648 C C . TYR A 1 86 ? -7.513 -4.519 -9.491 1.00 96.75 86 TYR A C 1
ATOM 650 O O . TYR A 1 86 ? -6.748 -4.103 -10.359 1.00 96.75 86 TYR A O 1
ATOM 658 N N . GLY A 1 87 ? -7.553 -5.799 -9.128 1.00 91.44 87 GLY A N 1
ATOM 659 C CA . GLY A 1 87 ? -6.740 -6.841 -9.763 1.00 91.44 87 GLY A CA 1
ATOM 660 C C . GLY A 1 87 ? -7.536 -7.702 -10.742 1.00 91.44 87 GLY A C 1
ATOM 661 O O . GLY A 1 87 ? -8.752 -7.813 -10.620 1.00 91.44 87 GLY A O 1
ATOM 662 N N . THR A 1 88 ? -6.844 -8.347 -11.680 1.00 90.69 88 THR A N 1
ATOM 663 C CA . THR A 1 88 ? -7.377 -9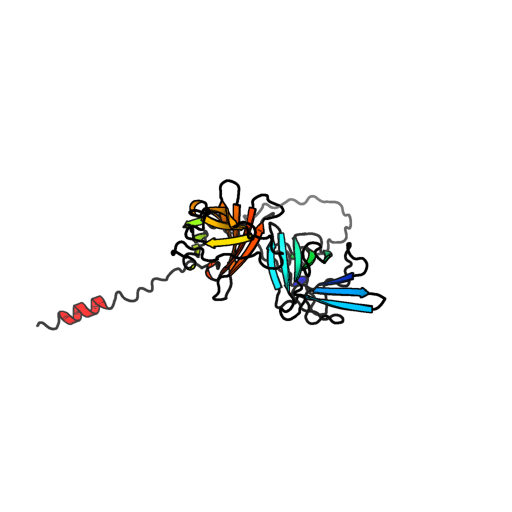.447 -12.513 1.00 90.69 88 THR A CA 1
ATOM 664 C C . THR A 1 88 ? -7.117 -10.814 -11.864 1.00 90.69 88 THR A C 1
ATOM 666 O O . THR A 1 88 ? -6.424 -10.909 -10.840 1.00 90.69 88 THR A O 1
ATOM 669 N N . ASP A 1 89 ? -7.705 -11.889 -12.401 1.00 78.00 89 ASP A N 1
ATOM 670 C CA . ASP A 1 89 ? -7.507 -13.250 -11.895 1.00 78.00 89 ASP A CA 1
ATOM 671 C C . ASP A 1 89 ? -6.043 -13.708 -11.970 1.00 78.00 89 ASP A C 1
ATOM 673 O O . ASP A 1 89 ? -5.348 -13.471 -12.949 1.00 78.00 89 ASP A O 1
ATOM 677 N N . ARG A 1 90 ? -5.569 -14.434 -10.942 1.00 55.53 90 ARG A N 1
ATOM 678 C CA . ARG A 1 90 ? -4.178 -14.944 -10.881 1.00 55.53 90 ARG A CA 1
ATOM 679 C C . ARG A 1 90 ? -3.862 -15.987 -11.956 1.00 55.53 90 ARG A C 1
ATOM 681 O O . ARG A 1 90 ? -2.693 -16.254 -12.207 1.00 55.53 90 ARG A O 1
ATOM 688 N N . ASN A 1 91 ? -4.897 -16.603 -12.521 1.00 57.31 91 ASN A N 1
ATOM 689 C CA . ASN A 1 91 ? -4.758 -17.575 -13.601 1.00 57.31 91 ASN A CA 1
ATOM 690 C C . ASN A 1 91 ? -4.591 -16.892 -14.960 1.00 57.31 91 ASN A C 1
ATOM 692 O O . ASN A 1 91 ? -4.220 -17.559 -15.922 1.00 57.31 91 ASN A O 1
ATOM 696 N N . ASP A 1 92 ? -4.867 -15.590 -15.038 1.00 57.09 92 ASP A N 1
ATOM 697 C CA . ASP A 1 92 ? -4.566 -14.807 -16.217 1.00 57.09 92 ASP A CA 1
ATOM 698 C C . ASP A 1 92 ? -3.085 -14.429 -16.157 1.00 57.09 92 ASP A C 1
ATOM 700 O O . ASP A 1 92 ? -2.614 -13.803 -15.203 1.00 57.09 92 ASP A O 1
ATOM 704 N N . SER A 1 93 ? -2.321 -14.848 -17.163 1.00 45.56 93 SER A N 1
ATOM 705 C CA . SER A 1 93 ? -0.851 -14.821 -17.183 1.00 45.56 93 SER A CA 1
ATOM 706 C C . SER A 1 93 ? -0.241 -13.424 -17.010 1.00 45.56 93 SER A C 1
ATOM 708 O O . SER A 1 93 ? 0.975 -13.292 -16.900 1.00 45.56 93 SER A O 1
ATOM 710 N N . LYS A 1 94 ? -1.070 -12.376 -17.047 1.00 61.47 94 LYS A N 1
ATOM 711 C CA . LYS A 1 94 ? -0.662 -10.972 -17.034 1.00 61.47 94 LYS A CA 1
ATOM 712 C C . LYS A 1 94 ? -0.764 -10.305 -15.660 1.00 61.47 94 LYS A C 1
ATOM 714 O O . LYS A 1 94 ? -0.109 -9.287 -15.475 1.00 61.47 94 LYS A O 1
ATOM 719 N N . GLY A 1 95 ? -1.546 -10.846 -14.716 1.00 76.88 95 GLY A N 1
ATOM 720 C CA . GLY A 1 95 ? -1.649 -10.314 -13.347 1.00 76.88 95 GLY A CA 1
ATOM 721 C C . GLY A 1 95 ? -1.868 -8.796 -13.271 1.00 76.88 95 GLY A C 1
ATOM 722 O O . GLY A 1 95 ? -1.203 -8.121 -12.488 1.00 76.88 95 GLY A O 1
ATOM 723 N N . LEU A 1 96 ? -2.753 -8.257 -14.115 1.00 90.12 96 LEU A N 1
ATOM 724 C CA . LEU A 1 96 ? -2.944 -6.815 -14.269 1.00 90.12 96 LEU A CA 1
ATOM 725 C C . LEU A 1 96 ? -3.556 -6.182 -13.013 1.00 90.12 96 LEU A C 1
ATOM 727 O O . LEU A 1 96 ? -4.438 -6.778 -12.383 1.00 90.12 96 LEU A O 1
ATOM 731 N N . LEU A 1 97 ? -3.100 -4.969 -12.693 1.00 92.06 97 LEU A N 1
ATOM 732 C CA . LEU A 1 97 ? -3.499 -4.190 -11.524 1.00 92.06 97 LEU A CA 1
ATOM 733 C C . LEU A 1 97 ? -3.792 -2.736 -11.908 1.00 92.06 97 LEU A C 1
ATOM 735 O O . LEU A 1 97 ? -2.895 -2.003 -12.313 1.00 92.06 97 LEU A O 1
ATOM 739 N N . SER A 1 98 ? -5.021 -2.284 -11.687 1.00 96.94 98 SER A N 1
ATOM 740 C CA . SER A 1 98 ? -5.383 -0.865 -11.748 1.00 96.94 98 SER A CA 1
ATOM 741 C C . SER A 1 98 ? -5.220 -0.214 -10.380 1.00 96.94 98 SER A C 1
ATOM 743 O O . SER A 1 98 ? -5.808 -0.693 -9.412 1.00 96.94 98 SER A O 1
ATOM 745 N N . LEU A 1 99 ? -4.480 0.892 -10.291 1.00 96.81 99 LEU A N 1
ATOM 746 C CA . LEU A 1 99 ? -4.446 1.768 -9.121 1.00 96.81 99 LEU A CA 1
ATOM 747 C C . LEU A 1 99 ? -5.111 3.099 -9.450 1.00 96.81 99 LEU A C 1
ATOM 749 O O . LEU A 1 99 ? -4.624 3.853 -10.288 1.00 96.81 99 LEU A O 1
ATOM 753 N N . VAL A 1 100 ? -6.197 3.405 -8.748 1.00 98.31 100 VAL A N 1
ATOM 754 C CA . VAL A 1 100 ? -6.905 4.677 -8.880 1.00 98.31 100 VAL A CA 1
ATOM 755 C C . VAL A 1 100 ? -6.612 5.524 -7.650 1.00 98.31 100 VAL A C 1
ATOM 757 O O . VAL A 1 100 ? -7.105 5.223 -6.563 1.00 98.31 100 VAL A O 1
ATOM 760 N N . GLN A 1 101 ? -5.803 6.571 -7.807 1.00 97.81 101 GLN A N 1
ATOM 761 C CA . GLN A 1 101 ? -5.548 7.549 -6.753 1.00 97.81 101 GLN A CA 1
ATOM 762 C C . GLN A 1 101 ? -6.820 8.346 -6.482 1.00 97.81 101 GLN A C 1
ATOM 764 O O . GLN A 1 101 ? -7.400 8.929 -7.397 1.00 97.81 101 GLN A O 1
ATOM 769 N N . LEU A 1 102 ? -7.232 8.400 -5.222 1.00 97.12 102 LEU A N 1
ATOM 770 C CA . LEU A 1 102 ? -8.386 9.160 -4.772 1.00 97.12 102 LEU A CA 1
ATOM 771 C C . LEU A 1 102 ? -7.914 10.517 -4.261 1.00 97.12 102 LEU A C 1
ATOM 773 O O . LEU A 1 102 ? -7.260 10.619 -3.223 1.00 97.12 102 LEU A O 1
ATOM 777 N N . VAL A 1 103 ? -8.245 11.566 -5.006 1.00 95.62 103 VAL A N 1
ATOM 778 C CA . VAL A 1 103 ? -7.889 12.941 -4.666 1.00 95.62 103 VAL A CA 1
ATOM 779 C C . VAL A 1 103 ? -9.150 13.676 -4.241 1.00 95.62 103 VAL A C 1
ATOM 781 O O . VAL A 1 103 ? -10.084 13.856 -5.021 1.00 95.62 103 VAL A O 1
ATOM 784 N N . CYS A 1 104 ? -9.175 14.110 -2.984 1.00 94.62 104 CYS A N 1
ATOM 785 C CA . CYS A 1 104 ? -10.267 14.919 -2.461 1.00 94.62 104 CYS A CA 1
ATOM 786 C C . CYS A 1 104 ? -10.285 16.289 -3.155 1.00 94.62 104 CYS A C 1
ATOM 788 O O . CYS A 1 104 ? -9.423 17.133 -2.905 1.00 94.62 104 CYS A O 1
ATOM 790 N N . ASP A 1 105 ? -11.293 16.505 -3.997 1.00 93.75 105 ASP A N 1
ATOM 791 C CA . ASP A 1 105 ? -11.585 17.785 -4.635 1.00 93.75 105 ASP A CA 1
ATOM 792 C C . ASP A 1 105 ? -13.045 18.142 -4.362 1.00 93.75 105 ASP A C 1
ATOM 794 O O . ASP A 1 105 ? -13.961 17.441 -4.775 1.00 93.75 105 ASP A O 1
ATOM 798 N N . ARG A 1 106 ? -13.284 19.224 -3.620 1.00 91.50 106 ARG A N 1
ATOM 799 C CA . ARG A 1 106 ? -14.639 19.594 -3.178 1.00 91.50 106 ARG A CA 1
ATOM 800 C C . ARG A 1 106 ? -15.499 20.200 -4.282 1.00 91.50 106 ARG A C 1
ATOM 802 O O . ARG A 1 106 ? -16.695 20.386 -4.069 1.00 91.50 106 ARG A O 1
ATOM 809 N N . HIS A 1 107 ? -14.902 20.569 -5.408 1.00 89.06 107 HIS A N 1
ATOM 810 C CA . HIS A 1 107 ? -15.547 21.403 -6.418 1.00 89.06 107 HIS A CA 1
ATOM 811 C C . HIS A 1 107 ? -15.573 20.755 -7.793 1.00 89.06 107 HIS A C 1
ATOM 813 O O . HIS A 1 107 ? -16.368 21.173 -8.634 1.00 89.06 107 HIS A O 1
ATOM 819 N N . GLN A 1 108 ? -14.733 19.749 -8.017 1.00 89.50 108 GLN A N 1
ATOM 820 C CA . GLN A 1 108 ? -14.585 19.133 -9.317 1.00 89.50 108 GLN A CA 1
ATOM 821 C C . GLN A 1 108 ? -14.635 17.612 -9.235 1.00 89.50 108 GLN A C 1
ATOM 823 O O . GLN A 1 108 ? -14.021 16.985 -8.374 1.00 89.50 108 GLN A O 1
ATOM 828 N N . GLU A 1 109 ? -15.348 17.032 -10.195 1.00 93.81 109 GLU A N 1
ATOM 829 C CA . GLU A 1 109 ? -15.266 15.619 -10.522 1.00 93.81 109 GLU A CA 1
ATOM 830 C C . GLU A 1 109 ? -14.501 15.462 -11.837 1.00 93.81 109 GLU A C 1
ATOM 832 O O . GLU A 1 109 ? -14.892 16.020 -12.865 1.00 93.81 109 GLU A O 1
ATOM 837 N N . SER A 1 110 ? -13.387 14.739 -11.806 1.00 94.44 110 SER A N 1
ATOM 838 C CA . SER A 1 110 ? -12.629 14.389 -13.002 1.00 94.44 110 SER A CA 1
ATOM 839 C C . SER A 1 110 ? -11.920 13.052 -12.840 1.00 94.44 110 SER A C 1
ATOM 841 O O . SER A 1 110 ? -11.548 12.639 -11.740 1.00 94.44 110 SER A O 1
ATOM 843 N N . PHE A 1 111 ? -11.724 12.380 -13.969 1.00 97.19 111 PHE A N 1
ATOM 844 C CA . PHE A 1 111 ? -10.953 11.153 -14.054 1.00 97.19 111 PHE A CA 1
ATOM 845 C C . PHE A 1 111 ? -9.887 11.302 -15.130 1.00 97.19 111 PHE A C 1
ATOM 847 O O . PHE A 1 111 ? -10.184 11.678 -16.264 1.00 97.19 111 PHE A O 1
ATOM 854 N N . GLU A 1 112 ? -8.653 11.001 -14.757 1.00 95.69 112 GLU A N 1
ATOM 855 C CA . GLU A 1 112 ? -7.489 11.041 -15.629 1.00 95.69 112 GLU A CA 1
ATOM 856 C C . GLU A 1 112 ? -6.895 9.638 -15.708 1.00 95.69 112 GLU A C 1
ATOM 858 O O . GLU A 1 112 ? -6.662 8.992 -14.683 1.00 95.69 112 GLU A O 1
ATOM 863 N N . ALA A 1 113 ? -6.641 9.170 -16.928 1.00 95.50 113 ALA A N 1
ATOM 864 C CA . ALA A 1 113 ? -5.894 7.947 -17.164 1.00 95.50 113 ALA A CA 1
ATOM 865 C C . ALA A 1 113 ? -4.449 8.309 -17.491 1.00 95.50 113 ALA A C 1
ATOM 867 O O . ALA A 1 113 ? -4.200 8.998 -18.473 1.00 95.50 113 ALA A O 1
ATOM 868 N N . GLN A 1 114 ? -3.495 7.859 -16.676 1.00 94.25 114 GLN A N 1
ATOM 869 C CA . GLN A 1 114 ? -2.076 7.992 -17.016 1.00 94.25 114 GLN A CA 1
ATOM 870 C C . GLN A 1 114 ? -1.568 6.810 -17.853 1.00 94.25 114 GLN A C 1
ATOM 872 O O . GLN A 1 114 ? -0.518 6.921 -18.487 1.00 94.25 114 GLN A O 1
ATOM 877 N N . GLY A 1 115 ? -2.313 5.700 -17.871 1.00 92.62 115 GLY A N 1
ATOM 878 C CA . GLY A 1 115 ? -1.990 4.500 -18.639 1.00 92.62 115 GLY A CA 1
ATOM 879 C C . GLY A 1 115 ? -1.086 3.526 -17.873 1.00 92.62 115 GLY A C 1
ATOM 880 O O . GLY A 1 115 ? -1.147 3.480 -16.636 1.00 92.62 115 GLY A O 1
ATOM 881 N N . PRO A 1 116 ? -0.284 2.705 -18.574 1.00 92.19 116 PRO A N 1
ATOM 882 C CA . PRO A 1 116 ? 0.621 1.754 -17.945 1.00 92.19 116 PRO A CA 1
ATOM 883 C C . PRO A 1 116 ? 1.653 2.467 -17.069 1.00 92.19 116 PRO A C 1
ATOM 885 O O . PRO A 1 116 ? 2.190 3.514 -17.431 1.00 92.19 116 PRO A O 1
ATOM 888 N N . ASN A 1 117 ? 1.976 1.887 -15.916 1.00 87.06 117 ASN A N 1
ATOM 889 C CA . ASN A 1 117 ? 3.069 2.375 -15.092 1.00 87.06 117 ASN A CA 1
ATOM 890 C C . ASN A 1 117 ? 4.404 2.060 -15.797 1.00 87.06 117 ASN A C 1
ATOM 892 O O . ASN A 1 117 ? 4.733 0.882 -15.955 1.00 87.06 117 ASN A O 1
ATOM 896 N N . PRO A 1 118 ? 5.224 3.067 -16.154 1.00 80.44 118 PRO A N 1
ATOM 897 C CA . PRO A 1 118 ? 6.495 2.830 -16.840 1.00 80.44 118 PRO A CA 1
ATOM 898 C C . PRO A 1 118 ? 7.512 2.054 -15.990 1.00 80.44 118 PRO A C 1
ATOM 900 O O . PRO A 1 118 ? 8.489 1.540 -16.525 1.00 80.44 118 PRO A O 1
ATOM 903 N N . GLN A 1 119 ? 7.309 1.987 -14.672 1.00 80.75 119 GLN A N 1
ATOM 904 C CA . GLN A 1 119 ? 8.204 1.309 -13.734 1.00 80.75 119 GLN A CA 1
ATOM 905 C C . GLN A 1 119 ? 7.746 -0.107 -13.376 1.00 80.75 119 GLN A C 1
ATOM 907 O O . GLN A 1 119 ? 8.538 -0.879 -12.843 1.00 80.75 119 GLN A O 1
ATOM 912 N N . ILE A 1 120 ? 6.469 -0.437 -13.600 1.00 76.81 120 ILE A N 1
ATOM 913 C CA . ILE A 1 120 ? 5.861 -1.677 -13.110 1.00 76.81 120 ILE A CA 1
ATOM 914 C C . ILE A 1 120 ? 4.994 -2.287 -14.209 1.00 76.81 120 ILE A C 1
ATOM 916 O O . ILE A 1 120 ? 3.898 -1.811 -14.508 1.00 76.81 120 ILE A O 1
ATOM 920 N N . THR A 1 121 ? 5.479 -3.389 -14.784 1.00 84.12 121 THR A N 1
ATOM 921 C CA . THR A 1 121 ? 4.751 -4.102 -15.843 1.00 84.12 121 THR A CA 1
ATOM 922 C C . THR A 1 121 ? 3.417 -4.627 -15.318 1.00 84.12 121 THR A C 1
ATOM 924 O O . THR A 1 121 ? 3.353 -5.241 -14.256 1.00 84.12 121 THR A O 1
ATOM 927 N N . GLY A 1 122 ? 2.346 -4.405 -16.082 1.00 87.44 122 GLY A N 1
ATOM 928 C CA . GLY A 1 122 ? 1.001 -4.871 -15.741 1.00 87.44 122 GLY A CA 1
ATOM 929 C C . GLY A 1 122 ? 0.251 -3.982 -14.747 1.00 87.44 122 GLY A C 1
ATOM 930 O O . GLY A 1 122 ? -0.911 -4.255 -14.455 1.00 87.44 122 GLY A O 1
ATOM 931 N N . GLN A 1 123 ? 0.865 -2.902 -14.260 1.00 91.38 123 GLN A N 1
ATOM 932 C CA . GLN A 1 123 ? 0.176 -1.907 -13.452 1.00 91.38 123 GLN A CA 1
ATOM 933 C C . GLN A 1 123 ? -0.307 -0.740 -14.312 1.00 91.38 123 GLN A C 1
ATOM 935 O O . GLN A 1 123 ? 0.409 -0.283 -15.195 1.00 91.38 123 GLN A O 1
ATOM 940 N N . TYR A 1 124 ? -1.497 -0.232 -14.012 1.00 95.62 124 TYR A N 1
ATOM 941 C CA . TYR A 1 124 ? -2.097 0.931 -14.656 1.00 95.62 124 TYR A CA 1
ATOM 942 C C . TYR A 1 124 ? -2.438 1.976 -13.606 1.00 95.62 124 TYR A C 1
ATOM 944 O O . TYR A 1 124 ? -2.918 1.635 -12.521 1.00 95.62 124 TYR A O 1
ATOM 952 N N . LEU A 1 125 ? -2.167 3.237 -13.922 1.00 95.50 125 LEU A N 1
ATOM 953 C CA . LEU A 1 125 ? -2.362 4.361 -13.019 1.00 95.50 125 LEU A CA 1
ATOM 954 C C . LEU A 1 125 ? -3.507 5.241 -13.512 1.00 95.50 125 LEU A C 1
ATOM 956 O O . LEU A 1 125 ? -3.610 5.565 -14.701 1.00 95.50 125 LEU A O 1
ATOM 960 N N . PHE A 1 126 ? -4.356 5.617 -12.562 1.00 97.94 126 PHE A N 1
ATOM 961 C CA . PHE A 1 126 ? -5.462 6.538 -12.758 1.00 97.94 126 PHE A CA 1
ATOM 962 C C . PHE A 1 126 ? -5.524 7.535 -11.601 1.00 97.94 126 PHE A C 1
ATOM 964 O O . PHE A 1 126 ? -5.160 7.214 -10.466 1.00 97.94 126 PHE A O 1
ATOM 971 N N . THR A 1 127 ? -6.088 8.713 -11.852 1.00 97.81 127 THR A N 1
ATOM 972 C CA . THR A 1 127 ? -6.441 9.679 -10.806 1.00 97.81 127 THR A CA 1
ATOM 973 C C . THR A 1 127 ? -7.921 10.011 -10.888 1.00 97.81 127 THR A C 1
ATOM 975 O O . THR A 1 127 ? -8.417 10.424 -11.931 1.00 97.81 127 THR A O 1
ATOM 978 N N . LEU A 1 128 ? -8.621 9.866 -9.764 1.00 98.12 128 LEU A N 1
ATOM 979 C CA . LEU A 1 128 ? -10.003 10.287 -9.582 1.00 98.12 128 LEU A CA 1
ATOM 980 C C . LEU A 1 128 ? -10.037 11.470 -8.612 1.00 98.12 128 LEU A C 1
ATOM 982 O O . LEU A 1 128 ? -9.796 11.308 -7.414 1.00 98.12 128 LEU A O 1
ATOM 986 N N . ARG A 1 129 ? -10.357 12.656 -9.132 1.00 97.44 129 ARG A N 1
ATOM 987 C CA . ARG A 1 129 ? -10.675 13.847 -8.336 1.00 97.44 129 ARG A CA 1
ATOM 988 C C . ARG A 1 129 ? -12.180 13.897 -8.161 1.00 97.44 129 ARG A C 1
ATOM 990 O O . ARG A 1 129 ? -12.904 13.817 -9.146 1.00 97.44 129 ARG A O 1
ATOM 997 N N . SER A 1 130 ? -12.664 13.957 -6.928 1.00 96.19 130 SER A N 1
ATOM 998 C CA . SER A 1 130 ? -14.108 14.010 -6.684 1.00 96.19 130 SER A CA 1
ATOM 999 C C . SER A 1 130 ? -14.429 14.485 -5.269 1.00 96.19 130 SER A C 1
ATOM 1001 O O . SER A 1 130 ? -13.673 14.165 -4.339 1.00 96.19 130 SER A O 1
ATOM 1003 N N . PRO A 1 131 ? -15.601 15.115 -5.053 1.00 93.75 131 PRO A N 1
ATOM 1004 C CA . PRO A 1 131 ? -16.127 15.327 -3.712 1.00 93.75 131 PRO A CA 1
ATOM 1005 C C . PRO A 1 131 ? -16.320 14.004 -2.969 1.00 93.75 131 PRO A C 1
ATOM 1007 O O . PRO A 1 131 ? -16.103 13.938 -1.767 1.00 93.75 131 PRO A O 1
ATOM 1010 N N . CYS A 1 132 ? -16.644 12.919 -3.676 1.00 94.75 132 CYS A N 1
ATOM 1011 C CA . CYS A 1 132 ? -16.812 11.591 -3.086 1.00 94.75 132 CYS A CA 1
ATOM 1012 C C . CYS A 1 132 ? -15.493 10.953 -2.618 1.00 94.75 132 CYS A C 1
ATOM 1014 O O . CYS A 1 132 ? -15.512 10.062 -1.772 1.00 94.75 132 CYS A O 1
ATOM 1016 N N . ALA A 1 133 ? -14.343 11.430 -3.111 1.00 94.75 133 ALA A N 1
ATOM 1017 C CA . ALA A 1 133 ? -13.030 11.054 -2.584 1.00 94.75 133 ALA A CA 1
ATOM 1018 C C . ALA A 1 133 ? -12.687 11.798 -1.277 1.00 94.75 133 ALA A C 1
ATOM 1020 O O . ALA A 1 133 ? -11.727 11.441 -0.594 1.00 94.75 133 ALA A O 1
ATOM 1021 N N . CYS A 1 134 ? -13.463 12.822 -0.906 1.00 92.88 134 CYS A N 1
ATOM 1022 C CA . CYS A 1 134 ? -13.378 13.458 0.401 1.00 92.88 134 CYS A CA 1
ATOM 1023 C C . CYS A 1 134 ? -14.248 12.690 1.420 1.00 92.88 134 CYS A C 1
ATOM 1025 O O . CYS A 1 134 ? -15.422 12.425 1.143 1.00 92.88 134 CYS A O 1
ATOM 1027 N N . PRO A 1 135 ? -13.730 12.381 2.621 1.00 90.31 135 PRO A N 1
ATOM 1028 C CA . PRO A 1 135 ? -14.512 11.766 3.693 1.00 90.31 135 PRO A CA 1
ATOM 1029 C C . PRO A 1 135 ? -15.839 12.498 3.956 1.00 90.31 135 PRO A C 1
ATOM 1031 O O . PRO A 1 135 ? -15.844 13.705 4.184 1.00 90.31 135 PRO A O 1
ATOM 1034 N N . GLY A 1 136 ? -16.962 11.771 3.907 1.00 87.50 136 GLY A N 1
ATOM 1035 C CA . GLY A 1 136 ? -18.298 12.278 4.257 1.00 87.50 136 GLY A CA 1
ATOM 1036 C C . GLY A 1 136 ? -18.948 13.240 3.253 1.00 87.50 136 GLY A C 1
ATOM 1037 O O . GLY A 1 136 ? -20.062 13.699 3.486 1.00 87.50 136 GLY A O 1
ATOM 1038 N N . MET A 1 137 ? -18.297 13.543 2.130 1.00 88.56 137 MET A N 1
ATOM 1039 C CA . MET A 1 137 ? -18.753 14.583 1.195 1.00 88.56 137 MET A CA 1
ATOM 1040 C C . MET A 1 137 ? -19.512 14.038 -0.018 1.00 88.56 137 MET A C 1
ATOM 1042 O O . MET A 1 137 ? -20.053 14.816 -0.801 1.00 88.56 137 MET A O 1
ATOM 1046 N N . CYS A 1 138 ? -19.601 12.715 -0.184 1.00 85.81 138 CYS A N 1
ATOM 1047 C CA . CYS A 1 138 ? -20.347 12.144 -1.305 1.00 85.81 138 CYS A CA 1
ATOM 1048 C C . CYS A 1 138 ? -21.869 12.353 -1.169 1.00 85.81 138 CYS A C 1
ATOM 1050 O O . CYS A 1 138 ? -22.592 12.379 -2.164 1.00 85.81 138 CYS A O 1
ATOM 1052 N N . GLU A 1 139 ? -22.386 12.532 0.053 1.00 73.31 139 GLU A N 1
ATOM 1053 C CA . GLU A 1 139 ? -23.830 12.564 0.304 1.00 73.31 139 GLU A CA 1
ATOM 1054 C C . GLU A 1 139 ? -24.516 13.890 -0.029 1.00 73.31 139 GLU A C 1
ATOM 1056 O O . GLU A 1 139 ? -25.722 13.896 -0.307 1.00 73.31 139 GLU A O 1
ATOM 1061 N N . THR A 1 140 ? -23.782 15.000 -0.082 1.00 59.91 140 THR A N 1
ATOM 1062 C CA . THR A 1 140 ? -24.371 16.293 -0.434 1.00 59.91 140 THR A CA 1
ATOM 1063 C C . THR A 1 140 ? -24.690 16.318 -1.929 1.00 59.91 140 THR A C 1
ATOM 1065 O O . THR A 1 140 ? -23.757 16.244 -2.730 1.00 59.91 140 THR A O 1
ATOM 1068 N N . PRO A 1 141 ? -25.967 16.402 -2.361 1.00 56.28 141 PRO A N 1
ATOM 1069 C CA . PRO A 1 141 ? -26.247 16.767 -3.741 1.00 56.28 141 PRO A CA 1
ATOM 1070 C C . PRO A 1 141 ? -25.539 18.096 -4.007 1.00 56.28 141 PRO A C 1
ATOM 1072 O O . PRO A 1 141 ? -25.672 19.038 -3.221 1.00 56.28 141 PRO A O 1
ATOM 1075 N N . VAL A 1 142 ? -24.756 18.156 -5.084 1.00 51.75 142 VAL A N 1
ATOM 1076 C CA . VAL A 1 142 ? -24.217 19.417 -5.591 1.00 51.75 142 VAL A CA 1
ATOM 1077 C C . VAL A 1 142 ? -25.429 20.225 -6.032 1.00 51.75 142 VAL A C 1
ATOM 1079 O O . VAL A 1 142 ? -25.905 20.098 -7.157 1.00 51.75 142 VAL A O 1
ATOM 1082 N N . THR A 1 143 ? -26.013 20.988 -5.108 1.00 44.75 143 THR A N 1
ATOM 1083 C CA . THR A 1 143 ? -27.028 21.977 -5.441 1.00 44.75 143 THR A CA 1
ATOM 1084 C C . THR A 1 143 ? -26.333 22.925 -6.396 1.00 44.75 143 THR A C 1
ATOM 1086 O O . THR A 1 143 ? -25.435 23.661 -5.984 1.00 44.75 143 THR A O 1
ATOM 1089 N N . ALA A 1 144 ? -26.670 22.823 -7.684 1.00 43.38 144 ALA A N 1
ATOM 1090 C CA . ALA A 1 144 ? -26.124 23.688 -8.712 1.00 43.38 144 ALA A CA 1
ATOM 1091 C C . ALA A 1 144 ? -26.203 25.135 -8.202 1.00 43.38 144 ALA A C 1
ATOM 1093 O O . ALA A 1 144 ? -27.261 25.524 -7.689 1.00 43.38 144 ALA A O 1
ATOM 1094 N N . PRO A 1 145 ? -25.111 25.917 -8.275 1.00 41.44 145 PRO A N 1
ATOM 1095 C CA . PRO A 1 145 ? -25.179 27.310 -7.880 1.00 41.44 145 PRO A CA 1
ATOM 1096 C C . PRO A 1 145 ? -26.313 27.960 -8.687 1.00 41.44 145 PRO A C 1
ATOM 1098 O O . PRO A 1 145 ? -26.358 27.785 -9.910 1.00 41.44 145 PRO A O 1
ATOM 1101 N N . PRO A 1 146 ? -27.276 28.634 -8.030 1.00 37.91 146 PRO A N 1
ATOM 1102 C CA . PRO A 1 146 ? -28.375 29.270 -8.736 1.00 37.91 146 PRO A CA 1
ATOM 1103 C C . PRO A 1 146 ? -27.796 30.249 -9.765 1.00 37.91 146 PRO A C 1
ATOM 1105 O O . PRO A 1 146 ? -26.791 30.904 -9.470 1.00 37.91 146 PRO A O 1
ATOM 1108 N N . PRO A 1 147 ? -28.390 30.359 -10.968 1.00 37.78 147 PRO A N 1
ATOM 1109 C CA . PRO A 1 147 ? -27.911 31.287 -11.981 1.00 37.78 147 PRO A CA 1
ATOM 1110 C C . PRO A 1 147 ? -27.865 32.685 -11.368 1.00 37.78 147 PRO A C 1
ATOM 1112 O O . PRO A 1 147 ? -28.888 33.206 -10.916 1.00 37.78 147 PRO A O 1
ATOM 1115 N N . HIS A 1 148 ? -26.663 33.260 -11.301 1.00 37.72 148 HIS A N 1
ATOM 1116 C CA . HIS A 1 148 ? -26.426 34.586 -10.750 1.00 37.72 148 HIS A CA 1
ATOM 1117 C C . HIS A 1 148 ? -27.276 35.612 -11.505 1.00 37.72 148 HIS A C 1
ATOM 1119 O O . HIS A 1 148 ? -26.901 36.095 -12.570 1.00 37.72 148 HIS A O 1
ATOM 1125 N N . THR A 1 149 ? -28.425 35.958 -10.930 1.00 40.31 149 THR A N 1
ATOM 1126 C CA . THR A 1 149 ? -29.124 37.200 -11.234 1.00 40.31 149 THR A CA 1
ATOM 1127 C C . THR A 1 149 ? -28.656 38.204 -10.200 1.00 40.31 149 THR A C 1
ATOM 1129 O O . THR A 1 149 ? -28.965 38.094 -9.015 1.00 40.31 149 THR A O 1
ATOM 1132 N N . THR A 1 150 ? -27.835 39.144 -10.649 1.00 44.94 150 THR A N 1
ATOM 1133 C CA . THR A 1 150 ? -27.306 40.249 -9.858 1.00 44.94 150 THR A CA 1
ATOM 1134 C C . THR A 1 150 ? -28.471 41.077 -9.316 1.00 44.94 150 THR A C 1
ATOM 1136 O O . THR A 1 150 ? -29.113 41.807 -10.069 1.00 44.94 150 THR A O 1
ATOM 1139 N N . ALA A 1 151 ? -28.751 40.971 -8.018 1.00 38.28 151 ALA A N 1
ATOM 1140 C CA . ALA A 1 151 ? -29.665 41.868 -7.317 1.00 38.28 151 ALA A CA 1
ATOM 1141 C C . ALA A 1 151 ? -28.947 42.519 -6.118 1.00 38.28 151 ALA A C 1
ATOM 1143 O O . ALA A 1 151 ? -28.095 41.872 -5.501 1.00 38.28 151 ALA A O 1
ATOM 1144 N N . PRO A 1 152 ? -29.236 43.794 -5.797 1.00 44.88 152 PRO A N 1
ATOM 1145 C CA . PRO A 1 152 ? -28.469 44.564 -4.821 1.00 44.88 152 PRO A CA 1
ATOM 1146 C C . PRO A 1 152 ? -28.718 44.090 -3.387 1.00 44.88 152 PRO A C 1
ATOM 1148 O O . PRO A 1 152 ? -29.851 43.826 -2.989 1.00 44.88 152 PRO A O 1
ATOM 1151 N N . LEU A 1 153 ? -27.639 44.026 -2.608 1.00 35.78 153 LEU A N 1
ATOM 1152 C CA . LEU A 1 153 ? -27.626 43.596 -1.212 1.00 35.78 153 LEU A CA 1
ATOM 1153 C C . LEU A 1 153 ? -28.395 44.576 -0.313 1.00 35.78 153 LEU A C 1
ATOM 1155 O O . LEU A 1 153 ? -28.002 45.733 -0.167 1.00 35.78 153 LEU A O 1
ATOM 1159 N N . THR A 1 154 ? -29.433 44.086 0.364 1.00 40.41 154 THR A N 1
ATOM 1160 C CA . THR A 1 154 ? -29.914 44.672 1.623 1.00 40.41 154 THR A CA 1
ATOM 1161 C C . THR A 1 154 ? -29.180 44.043 2.813 1.00 40.41 154 THR A C 1
ATOM 1163 O O . THR A 1 154 ? -28.898 42.843 2.779 1.00 40.41 154 THR A O 1
ATOM 1166 N N . PRO A 1 155 ? -28.890 44.799 3.888 1.00 47.81 155 PRO A N 1
ATOM 1167 C CA . PRO A 1 155 ? -28.176 44.277 5.047 1.00 47.81 155 PRO A CA 1
ATOM 1168 C C . PRO A 1 155 ? -29.097 43.371 5.872 1.00 47.81 155 PRO A C 1
ATOM 1170 O O . PRO A 1 155 ? -30.133 43.817 6.362 1.00 47.81 155 PRO A O 1
ATOM 1173 N N . VAL A 1 156 ? -28.708 42.107 6.046 1.00 45.69 156 VAL A N 1
ATOM 1174 C CA . VAL A 1 156 ? -29.377 41.165 6.953 1.00 45.69 156 VAL A CA 1
ATOM 1175 C C . VAL A 1 156 ? -28.605 41.112 8.267 1.00 45.69 156 VAL A C 1
ATOM 1177 O O . VAL A 1 156 ? -27.410 40.823 8.299 1.00 45.69 156 VAL A O 1
ATOM 1180 N N . THR A 1 157 ? -29.306 41.410 9.356 1.00 44.81 157 THR A N 1
ATOM 1181 C CA . THR A 1 157 ? -28.817 41.311 10.732 1.00 44.81 157 THR A CA 1
ATOM 1182 C C . THR A 1 157 ? -28.690 39.838 11.132 1.00 44.81 157 THR A C 1
ATOM 1184 O O . THR A 1 157 ? -29.659 39.084 11.076 1.00 44.81 157 THR A O 1
ATOM 1187 N N . VAL A 1 158 ? -27.479 39.431 11.513 1.00 40.03 158 VAL A N 1
ATOM 1188 C CA . VAL A 1 158 ? -27.115 38.052 11.875 1.00 40.03 158 VAL A CA 1
ATOM 1189 C C . VAL A 1 158 ? -27.654 37.699 13.273 1.00 40.03 158 VAL A C 1
ATOM 1191 O O . VAL A 1 158 ? -27.363 38.434 14.220 1.00 40.03 158 VAL A O 1
ATOM 1194 N N . PRO A 1 159 ? -28.400 36.590 13.451 1.00 45.75 159 PRO A N 1
ATOM 1195 C CA . PRO A 1 159 ? -28.761 36.078 14.771 1.00 45.75 159 PRO A CA 1
ATOM 1196 C C . PRO A 1 159 ? -27.567 35.383 15.452 1.00 45.75 159 PRO A C 1
ATOM 1198 O O . PRO A 1 159 ? -26.721 34.807 14.765 1.00 45.75 159 PRO A O 1
ATOM 1201 N N . PRO A 1 160 ? -27.494 35.393 16.795 1.00 47.62 160 PRO A N 1
ATOM 1202 C CA . PRO A 1 160 ? -26.377 34.818 17.535 1.00 47.62 160 PRO A CA 1
ATOM 1203 C C . PRO A 1 160 ? -26.312 33.282 17.414 1.00 47.62 160 PRO A C 1
ATOM 1205 O O . PRO A 1 160 ? -27.352 32.620 17.344 1.00 47.62 160 PRO A O 1
ATOM 1208 N N . PRO A 1 161 ? -25.096 32.704 17.416 1.00 39.31 161 PRO A N 1
ATOM 1209 C CA . PRO A 1 161 ? -24.880 31.277 17.219 1.00 39.31 161 PRO A CA 1
ATOM 1210 C C . PRO A 1 161 ? -25.366 30.457 18.417 1.00 39.31 161 PRO A C 1
ATOM 1212 O O . PRO A 1 161 ? -25.076 30.756 19.576 1.00 39.31 161 PRO A O 1
ATOM 1215 N N . THR A 1 162 ? -26.090 29.384 18.114 1.00 37.88 162 THR A N 1
ATOM 1216 C CA . THR A 1 162 ? -26.421 28.311 19.055 1.00 37.88 162 THR A CA 1
ATOM 1217 C C . THR A 1 162 ? -25.171 27.456 19.327 1.00 37.88 162 THR A C 1
ATOM 1219 O O . THR A 1 162 ? -24.346 27.277 18.428 1.00 37.88 162 THR A O 1
ATOM 1222 N N . PRO A 1 163 ? -24.988 26.927 20.552 1.00 45.78 163 PRO A N 1
ATOM 1223 C CA . PRO A 1 163 ? -23.798 26.165 20.908 1.00 45.78 163 PRO A CA 1
ATOM 1224 C C . PRO A 1 163 ? -23.853 24.773 20.267 1.00 45.78 163 PRO A C 1
ATOM 1226 O O . PRO A 1 163 ? -24.674 23.932 20.634 1.00 45.78 163 PRO A O 1
ATOM 1229 N N . ASN A 1 164 ? -22.969 24.539 19.297 1.00 39.38 164 ASN A N 1
ATOM 1230 C CA . ASN A 1 164 ? -22.771 23.235 18.675 1.00 39.38 164 ASN A CA 1
ATOM 1231 C C . ASN A 1 164 ? -22.292 22.216 19.713 1.00 39.38 164 ASN A C 1
ATOM 1233 O O . ASN A 1 164 ? -21.299 22.420 20.410 1.00 39.38 164 ASN A O 1
ATOM 1237 N N . THR A 1 165 ? -23.001 21.094 19.786 1.00 42.81 165 THR A N 1
ATOM 1238 C CA . THR A 1 165 ? -22.609 19.913 20.552 1.00 42.81 165 THR A CA 1
ATOM 1239 C C . THR A 1 165 ? -21.406 19.256 19.873 1.00 42.81 165 THR A C 1
ATOM 1241 O O . THR A 1 165 ? -21.548 18.507 18.910 1.00 42.81 165 THR A O 1
ATOM 1244 N N . THR A 1 166 ? -20.205 19.573 20.353 1.00 39.31 166 THR A N 1
ATOM 1245 C CA . THR A 1 166 ? -18.933 19.000 19.902 1.00 39.31 166 THR A CA 1
ATOM 1246 C C . THR A 1 166 ? -18.901 17.501 20.211 1.00 39.31 166 THR A C 1
ATOM 1248 O O . THR A 1 166 ? -18.839 17.098 21.374 1.00 39.31 166 THR A O 1
ATOM 1251 N N . ARG A 1 167 ? -18.955 16.653 19.178 1.00 38.97 167 ARG A N 1
ATOM 1252 C CA . ARG A 1 167 ? -18.649 15.220 19.305 1.00 38.97 167 ARG A CA 1
ATOM 1253 C C . ARG A 1 167 ? -17.162 15.094 19.682 1.00 38.97 167 ARG A C 1
ATOM 1255 O O . ARG A 1 167 ? -16.353 15.763 19.041 1.00 38.97 167 ARG A O 1
ATOM 1262 N N . PRO A 1 168 ? -16.781 14.306 20.702 1.00 39.94 168 PRO A N 1
ATOM 1263 C CA . PRO A 1 168 ? -15.385 14.216 21.120 1.00 39.94 168 PRO A CA 1
ATOM 1264 C C . PRO A 1 168 ? -14.542 13.616 19.989 1.00 39.94 168 PRO A C 1
ATOM 1266 O O . PRO A 1 168 ? -14.928 12.596 19.412 1.00 39.94 168 PRO A O 1
ATOM 1269 N N . ALA A 1 169 ? -13.428 14.282 19.668 1.00 45.19 169 ALA A N 1
ATOM 1270 C CA . ALA A 1 169 ? -12.394 13.792 18.763 1.00 45.19 169 ALA A CA 1
ATOM 1271 C C . ALA A 1 169 ? -12.009 12.368 19.176 1.00 45.19 169 ALA A C 1
ATOM 1273 O O . ALA A 1 169 ? -11.771 12.102 20.359 1.00 45.19 169 ALA A O 1
ATOM 1274 N N . GLN A 1 170 ? -12.029 11.434 18.230 1.00 51.00 170 GLN A N 1
ATOM 1275 C CA . GLN A 1 170 ? -11.637 10.064 18.516 1.00 51.00 170 GLN A CA 1
ATOM 1276 C C . GLN A 1 170 ? -10.116 10.054 18.599 1.00 51.00 170 GLN A C 1
ATOM 1278 O O . GLN A 1 170 ? -9.426 10.055 17.590 1.00 51.00 170 GLN A O 1
ATOM 1283 N N . ALA A 1 171 ? -9.625 10.164 19.827 1.00 58.59 171 ALA A N 1
ATOM 1284 C CA . ALA A 1 171 ? -8.226 10.426 20.097 1.00 58.59 171 ALA A CA 1
ATOM 1285 C C . ALA A 1 171 ? -7.281 9.314 19.657 1.00 58.59 171 ALA A C 1
ATOM 1287 O O . ALA A 1 171 ? -7.674 8.149 19.558 1.00 58.59 171 ALA A O 1
ATOM 1288 N N . ASP A 1 172 ? -6.025 9.725 19.507 1.00 80.69 172 ASP A N 1
ATOM 1289 C CA . ASP A 1 172 ? -4.854 8.903 19.239 1.00 80.69 172 ASP A CA 1
ATOM 1290 C C . ASP A 1 172 ? -4.856 7.582 20.017 1.00 80.69 172 ASP A C 1
ATOM 1292 O O . ASP A 1 172 ? -5.264 7.508 21.184 1.00 80.69 172 ASP A O 1
ATOM 1296 N N . CYS A 1 173 ? -4.374 6.524 19.364 1.00 87.94 173 CYS A N 1
ATOM 1297 C CA . CYS A 1 173 ? -4.192 5.242 20.027 1.00 87.94 173 CYS A CA 1
ATOM 1298 C C . CYS A 1 173 ? -3.031 5.351 21.021 1.00 87.94 173 CYS A C 1
ATOM 1300 O O . CYS A 1 173 ? -1.865 5.353 20.630 1.00 87.94 173 CYS A O 1
ATOM 1302 N N . VAL A 1 174 ? -3.339 5.445 22.315 1.00 90.19 174 VAL A N 1
ATOM 1303 C CA . VAL A 1 174 ? -2.320 5.579 23.356 1.00 90.19 174 VAL A CA 1
ATOM 1304 C C . VAL A 1 174 ? -1.698 4.214 23.595 1.00 90.19 174 VAL A C 1
ATOM 1306 O O . VAL A 1 174 ? -2.352 3.280 24.068 1.00 90.19 174 VAL A O 1
ATOM 1309 N N . GLN A 1 175 ? -0.424 4.097 23.247 1.00 90.56 175 GLN A N 1
ATOM 1310 C CA . GLN A 1 175 ? 0.363 2.901 23.492 1.00 90.56 175 GLN A CA 1
ATOM 1311 C C . GLN A 1 175 ? 0.438 2.605 24.993 1.00 90.56 175 GLN A C 1
ATOM 1313 O O . GLN A 1 175 ? 0.764 3.483 25.791 1.00 90.56 175 GLN A O 1
ATOM 1318 N N . TYR A 1 176 ? 0.147 1.361 25.373 1.00 90.75 176 TYR A N 1
ATOM 1319 C CA . TYR A 1 176 ? 0.298 0.891 26.756 1.00 90.75 176 TYR A CA 1
ATOM 1320 C C . TYR A 1 176 ? 1.227 -0.325 26.871 1.00 90.75 176 TYR A C 1
ATOM 1322 O O . TYR A 1 176 ? 1.654 -0.666 27.973 1.00 90.75 176 TYR A O 1
ATOM 1330 N N . SER A 1 177 ? 1.569 -0.962 25.749 1.00 91.94 177 SER A N 1
ATOM 1331 C CA . SER A 1 177 ? 2.661 -1.930 25.629 1.00 91.94 177 SER A CA 1
ATOM 1332 C C . SER A 1 177 ? 3.318 -1.799 24.251 1.00 91.94 177 SER A C 1
ATOM 1334 O O . SER A 1 177 ? 2.793 -1.121 23.372 1.00 91.94 177 SER A O 1
ATOM 1336 N N . ASN A 1 178 ? 4.437 -2.482 24.011 1.00 89.69 178 ASN A N 1
ATOM 1337 C CA . ASN A 1 178 ? 5.070 -2.514 22.681 1.00 89.69 178 ASN A CA 1
ATOM 1338 C C . ASN A 1 178 ? 4.201 -3.203 21.607 1.00 89.69 178 ASN A C 1
ATOM 1340 O O . ASN A 1 178 ? 4.505 -3.123 20.423 1.00 89.69 178 ASN A O 1
ATOM 1344 N N . CYS A 1 179 ? 3.119 -3.870 22.017 1.00 94.38 179 CYS A N 1
ATOM 1345 C CA . CYS A 1 179 ? 2.233 -4.659 21.162 1.00 94.38 179 CYS A CA 1
ATOM 1346 C C . CYS A 1 179 ? 0.813 -4.134 21.082 1.00 94.38 179 CYS A C 1
ATOM 1348 O O . CYS A 1 179 ? 0.015 -4.650 20.299 1.00 94.38 179 CYS A O 1
ATOM 1350 N N . ALA A 1 180 ? 0.461 -3.176 21.930 1.00 95.75 180 ALA A N 1
ATOM 1351 C CA . ALA A 1 180 ? -0.923 -2.824 22.117 1.00 95.75 180 ALA A CA 1
ATOM 1352 C C . ALA A 1 180 ? -1.103 -1.347 22.438 1.00 95.75 180 ALA A C 1
ATOM 1354 O O . ALA A 1 180 ? -0.315 -0.709 23.148 1.00 95.75 180 ALA A O 1
ATOM 1355 N N . CYS A 1 181 ? -2.199 -0.816 21.917 1.00 94.12 181 CYS A N 1
ATOM 1356 C CA . CYS A 1 181 ? -2.600 0.559 22.120 1.00 94.12 181 CYS A CA 1
ATOM 1357 C C . CYS A 1 181 ? -4.104 0.626 22.390 1.00 94.12 181 CYS A C 1
ATOM 1359 O O . CYS A 1 181 ? -4.885 -0.212 21.930 1.00 94.12 181 CYS A O 1
ATOM 1361 N N . MET A 1 182 ? -4.510 1.616 23.180 1.00 93.06 182 MET A N 1
ATOM 1362 C CA . MET A 1 182 ? -5.887 1.810 23.611 1.00 93.06 182 MET A CA 1
ATOM 1363 C C . MET A 1 182 ? -6.357 3.214 23.239 1.00 93.06 182 MET A C 1
ATOM 1365 O O . MET A 1 182 ? -5.684 4.210 23.491 1.00 93.06 182 MET A O 1
ATOM 1369 N N . PHE A 1 183 ? -7.548 3.292 22.663 1.00 89.81 183 PHE A N 1
ATOM 1370 C CA . PHE A 1 183 ? -8.218 4.538 22.319 1.00 89.81 183 PHE A CA 1
ATOM 1371 C C . PHE A 1 183 ? -8.999 5.087 23.520 1.00 89.81 183 PHE A C 1
ATOM 1373 O O . PHE A 1 183 ? -9.391 4.349 24.428 1.00 89.81 183 PHE A O 1
ATOM 1380 N N . GLN A 1 184 ? -9.337 6.379 23.498 1.00 87.38 184 GLN A N 1
ATOM 1381 C CA . GLN A 1 184 ? -10.131 7.019 24.563 1.00 87.38 184 GLN A CA 1
ATOM 1382 C C . GLN A 1 184 ? -11.491 6.353 24.823 1.00 87.38 184 GLN A C 1
ATOM 1384 O O . GLN A 1 184 ? -11.971 6.319 25.956 1.00 87.38 184 GLN A O 1
ATOM 1389 N N . ASN A 1 185 ? -12.114 5.781 23.791 1.00 84.75 185 ASN A N 1
ATOM 1390 C CA . ASN A 1 185 ? -13.377 5.047 23.913 1.00 84.75 185 ASN A CA 1
ATOM 1391 C C . ASN A 1 185 ? -13.211 3.635 24.528 1.00 84.75 185 ASN A C 1
ATOM 1393 O O . ASN A 1 185 ? -14.170 2.863 24.529 1.00 84.75 185 ASN A O 1
ATOM 1397 N N . ARG A 1 186 ? -12.015 3.294 25.038 1.00 88.56 186 ARG A N 1
ATOM 1398 C CA . ARG A 1 186 ? -11.623 1.980 25.581 1.00 88.56 186 ARG A CA 1
ATOM 1399 C C . ARG A 1 186 ? -11.649 0.830 24.574 1.00 88.56 186 ARG A C 1
ATOM 1401 O O . ARG A 1 186 ? -11.577 -0.333 24.968 1.00 88.56 186 ARG A O 1
ATOM 1408 N N . SER A 1 187 ? -11.767 1.124 23.283 1.00 90.75 187 SER A N 1
ATOM 1409 C CA . SER A 1 187 ? -11.390 0.150 22.263 1.00 90.75 187 SER A CA 1
ATOM 1410 C C . SER A 1 187 ? -9.870 0.054 22.173 1.00 90.75 187 SER A C 1
ATOM 1412 O O . SER A 1 187 ? -9.165 0.971 22.594 1.00 90.75 187 SER A O 1
ATOM 1414 N N . TYR A 1 188 ? -9.362 -1.067 21.682 1.00 93.56 188 TYR A N 1
ATOM 1415 C CA . TYR A 1 188 ? -7.931 -1.329 21.654 1.00 93.56 188 TYR A CA 1
ATOM 1416 C C . TYR A 1 188 ? -7.551 -2.210 20.467 1.00 93.56 188 TYR A C 1
ATOM 1418 O O . TYR A 1 188 ? -8.389 -2.919 19.903 1.00 93.56 188 TYR A O 1
ATOM 1426 N N . ILE A 1 189 ? -6.278 -2.148 20.103 1.00 94.50 189 ILE A N 1
ATOM 1427 C CA . ILE A 1 189 ? -5.610 -3.104 19.221 1.00 94.50 189 ILE A CA 1
ATOM 1428 C C . ILE A 1 189 ? -4.561 -3.800 20.075 1.00 94.50 189 ILE A C 1
ATOM 1430 O O . ILE A 1 189 ? -3.820 -3.129 20.792 1.00 94.50 189 ILE A O 1
ATOM 1434 N N . ASP A 1 190 ? -4.522 -5.127 20.013 1.00 96.25 190 ASP A N 1
ATOM 1435 C CA . ASP A 1 190 ? -3.594 -5.943 20.790 1.00 96.25 190 ASP A CA 1
ATOM 1436 C C . ASP A 1 190 ? -2.980 -7.022 19.899 1.00 96.25 190 ASP A C 1
ATOM 1438 O O . ASP A 1 190 ? -3.636 -7.987 19.496 1.00 96.25 190 ASP A O 1
ATOM 1442 N N . LEU A 1 191 ? -1.703 -6.830 19.579 1.00 96.44 191 LEU A N 1
ATOM 1443 C CA . LEU A 1 191 ? -0.925 -7.727 18.741 1.00 96.44 191 LEU A CA 1
ATOM 1444 C C . LEU A 1 191 ? -0.198 -8.812 19.541 1.00 96.44 191 LEU A C 1
ATOM 1446 O O . LEU A 1 191 ? 0.553 -9.567 18.933 1.00 96.44 191 LEU A O 1
ATOM 1450 N N . THR A 1 192 ? -0.413 -8.957 20.854 1.00 94.69 192 THR A N 1
ATOM 1451 C CA . THR A 1 192 ? 0.299 -9.953 21.680 1.00 94.69 192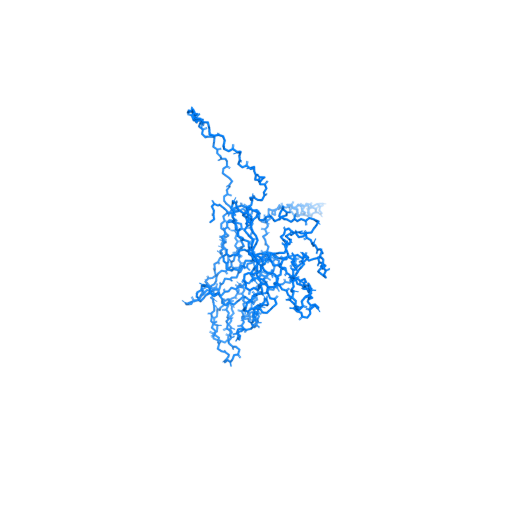 THR A CA 1
ATOM 1452 C C . THR A 1 192 ? 0.121 -11.389 21.174 1.00 94.69 192 THR A C 1
ATOM 1454 O O . THR A 1 192 ? 1.032 -12.205 21.257 1.00 94.69 192 THR A O 1
ATOM 1457 N N . ASN A 1 193 ? -0.997 -11.713 20.517 1.00 94.62 193 ASN A N 1
ATOM 1458 C CA . ASN A 1 193 ? -1.183 -13.026 19.873 1.00 94.62 193 ASN A CA 1
ATOM 1459 C C . ASN A 1 193 ? -0.296 -13.254 18.628 1.00 94.62 193 ASN A C 1
ATOM 1461 O O . ASN A 1 193 ? -0.328 -14.337 18.041 1.00 94.62 193 ASN A O 1
ATOM 1465 N N . LEU A 1 194 ? 0.446 -12.236 18.192 1.00 94.94 194 LEU A N 1
ATOM 1466 C CA . LEU A 1 194 ? 1.459 -12.291 17.138 1.00 94.94 194 LEU A CA 1
ATOM 1467 C C . LEU A 1 194 ? 2.883 -12.340 17.714 1.00 94.94 194 LEU A C 1
ATOM 1469 O O . LEU A 1 194 ? 3.847 -12.253 16.960 1.00 94.94 194 LEU A O 1
ATOM 1473 N N . GLU A 1 195 ? 3.041 -12.470 19.030 1.00 91.25 195 GLU A N 1
ATOM 1474 C CA . GLU A 1 195 ? 4.350 -12.612 19.660 1.00 91.25 195 GLU A CA 1
ATOM 1475 C C . GLU A 1 195 ? 5.038 -13.914 19.233 1.00 91.25 195 GLU A C 1
ATOM 1477 O O . GLU A 1 195 ? 4.535 -15.016 19.456 1.00 91.25 195 GLU A O 1
ATOM 1482 N N . GLN A 1 196 ? 6.229 -13.783 18.645 1.00 92.81 196 GLN A N 1
ATOM 1483 C CA . GLN A 1 196 ? 7.159 -14.886 18.424 1.00 92.81 196 GLN A CA 1
ATOM 1484 C C . GLN A 1 196 ? 8.353 -14.713 19.368 1.00 92.81 196 GLN A C 1
ATOM 1486 O O . GLN A 1 196 ? 9.181 -13.828 19.166 1.00 92.81 196 GLN A O 1
ATOM 1491 N N . THR A 1 197 ? 8.428 -15.545 20.409 1.00 92.44 197 THR A N 1
ATOM 1492 C CA . THR A 1 197 ? 9.410 -15.428 21.506 1.00 92.44 197 THR A CA 1
ATOM 1493 C C . THR A 1 197 ? 10.642 -16.316 21.340 1.00 92.44 197 THR A C 1
ATOM 1495 O O . THR A 1 197 ? 11.509 -16.332 22.210 1.00 92.44 197 THR A O 1
ATOM 1498 N N . SER A 1 198 ? 10.755 -17.050 20.231 1.00 94.25 198 SER A N 1
ATOM 1499 C CA . SER A 1 198 ? 11.904 -17.928 19.957 1.00 94.25 198 SER A CA 1
ATOM 1500 C C . SER A 1 198 ? 13.221 -17.188 19.686 1.00 94.25 198 SER A C 1
ATOM 1502 O O . SER A 1 198 ? 14.254 -17.838 19.560 1.00 94.25 198 SER A O 1
ATOM 1504 N N . GLY A 1 199 ? 13.195 -15.854 19.594 1.00 93.94 199 GLY A N 1
ATOM 1505 C CA . GLY A 1 199 ? 14.332 -15.033 19.164 1.00 93.94 199 GLY A CA 1
ATOM 1506 C C . GLY A 1 199 ? 14.474 -14.931 17.642 1.00 93.94 199 GLY A C 1
ATOM 1507 O O . GLY A 1 199 ? 15.340 -14.204 17.167 1.00 93.94 199 GLY A O 1
ATOM 1508 N N . GLU A 1 200 ? 13.603 -15.611 16.890 1.00 96.88 200 GLU A N 1
ATOM 1509 C CA . GLU A 1 200 ? 13.494 -15.539 15.432 1.00 96.88 200 GLU A CA 1
ATOM 1510 C C . GLU A 1 200 ? 12.347 -14.603 15.008 1.00 96.88 200 GLU A C 1
ATOM 1512 O O . GLU A 1 200 ? 11.353 -14.469 15.734 1.00 96.88 200 GLU A O 1
ATOM 1517 N N . PRO A 1 201 ? 12.430 -13.974 13.822 1.00 97.94 201 PRO A N 1
ATOM 1518 C CA . PRO A 1 201 ? 11.351 -13.133 13.318 1.00 97.94 201 PRO A CA 1
ATOM 1519 C C . PRO A 1 201 ? 10.097 -13.955 12.987 1.00 97.94 201 PRO A C 1
ATOM 1521 O O . PRO A 1 201 ? 10.182 -15.043 12.415 1.00 97.94 201 PRO A O 1
ATOM 1524 N N . LEU A 1 202 ? 8.910 -13.412 13.291 1.00 97.56 202 LEU A N 1
ATOM 1525 C CA . LEU A 1 202 ? 7.630 -14.028 12.911 1.00 97.56 202 LEU A CA 1
ATOM 1526 C C . LEU A 1 202 ? 7.489 -14.131 11.384 1.00 97.56 202 LEU A C 1
ATOM 1528 O O . LEU A 1 202 ? 6.998 -15.133 10.864 1.00 97.56 202 LEU A O 1
ATOM 1532 N N . PHE A 1 203 ? 7.908 -13.084 10.677 1.00 97.75 203 PHE A N 1
ATOM 1533 C CA . PHE A 1 203 ? 7.947 -13.023 9.222 1.00 97.75 203 PHE A CA 1
ATOM 1534 C C . PHE A 1 203 ? 9.409 -12.973 8.802 1.00 97.75 203 PHE A C 1
ATOM 1536 O O . PHE A 1 203 ? 10.047 -11.941 8.983 1.00 97.75 203 PHE A O 1
ATOM 1543 N N . LYS A 1 204 ? 9.948 -14.077 8.283 1.00 98.12 204 LYS A N 1
ATOM 1544 C CA . LYS A 1 204 ? 11.368 -14.202 7.932 1.00 98.12 204 LYS A CA 1
ATOM 1545 C C . LYS A 1 204 ? 11.578 -14.109 6.427 1.00 98.12 204 LYS A C 1
ATOM 1547 O O . LYS A 1 204 ? 10.847 -14.755 5.679 1.00 98.12 204 LYS A O 1
ATOM 1552 N N . ASP A 1 205 ? 12.588 -13.350 6.009 1.00 97.19 205 ASP A N 1
ATOM 1553 C CA . ASP A 1 205 ? 13.074 -13.307 4.626 1.00 97.19 205 ASP A CA 1
ATOM 1554 C C . ASP A 1 205 ? 11.991 -13.044 3.558 1.00 97.19 205 ASP A C 1
ATOM 1556 O O . ASP A 1 205 ? 11.961 -13.656 2.490 1.00 97.19 205 ASP A O 1
ATOM 1560 N N . HIS A 1 206 ? 11.076 -12.114 3.824 1.00 95.69 206 HIS A N 1
ATOM 1561 C CA . HIS A 1 206 ? 10.071 -11.715 2.844 1.00 95.69 206 HIS A CA 1
ATOM 1562 C C . HIS A 1 206 ? 10.679 -10.831 1.748 1.00 95.69 206 HIS A C 1
ATOM 1564 O O . HIS A 1 206 ? 11.386 -9.868 2.037 1.00 95.69 206 HIS A O 1
ATOM 1570 N N . HIS A 1 207 ? 10.338 -11.112 0.491 1.00 93.19 207 HIS A N 1
ATOM 1571 C CA . HIS A 1 207 ? 10.591 -10.208 -0.632 1.00 93.19 207 HIS A CA 1
ATOM 1572 C C . HIS A 1 207 ? 9.565 -9.072 -0.685 1.00 93.19 207 HIS A C 1
ATOM 1574 O O . HIS A 1 207 ? 8.500 -9.137 -0.054 1.00 93.19 207 HIS A O 1
ATOM 1580 N N . LEU A 1 208 ? 9.850 -8.070 -1.523 1.00 83.06 208 LEU A N 1
ATOM 1581 C CA . LEU A 1 208 ? 8.848 -7.097 -1.935 1.00 83.06 208 LEU A CA 1
ATOM 1582 C C . LEU A 1 208 ? 7.590 -7.798 -2.439 1.00 83.06 208 LEU A C 1
ATOM 1584 O O . LEU A 1 208 ? 7.624 -8.729 -3.243 1.00 83.06 208 LEU A O 1
ATOM 1588 N N . SER A 1 209 ? 6.455 -7.352 -1.919 1.00 75.00 209 SER A N 1
ATOM 1589 C CA . SER A 1 209 ? 5.170 -7.866 -2.352 1.00 75.00 209 SER A CA 1
ATOM 1590 C C . SER A 1 209 ? 4.782 -7.242 -3.691 1.00 75.00 209 SER A C 1
ATOM 1592 O O . SER A 1 209 ? 4.990 -6.038 -3.890 1.00 75.00 209 SER A O 1
ATOM 1594 N N . PRO A 1 210 ? 4.157 -8.019 -4.596 1.00 56.16 210 PRO A N 1
ATOM 1595 C CA . PRO A 1 210 ? 3.596 -7.469 -5.816 1.00 56.16 210 PRO A CA 1
ATOM 1596 C C . PRO A 1 210 ? 2.696 -6.263 -5.508 1.00 56.16 210 PRO A C 1
ATOM 1598 O O . PRO A 1 210 ? 1.952 -6.288 -4.521 1.00 56.16 210 PRO A O 1
ATOM 1601 N N . PRO A 1 211 ? 2.762 -5.212 -6.333 1.00 49.97 211 PRO A N 1
ATOM 1602 C CA . PRO A 1 211 ? 3.310 -5.227 -7.689 1.00 49.97 211 PRO A CA 1
ATOM 1603 C C . PRO A 1 211 ? 4.782 -4.785 -7.792 1.00 49.97 211 PRO A C 1
ATOM 1605 O O . PRO A 1 211 ? 5.275 -4.606 -8.898 1.00 49.97 211 PRO A O 1
ATOM 1608 N N . ARG A 1 212 ? 5.494 -4.567 -6.678 1.00 55.22 212 ARG A N 1
ATOM 1609 C CA . ARG A 1 212 ? 6.886 -4.101 -6.742 1.00 55.22 212 ARG A CA 1
ATOM 1610 C C . ARG A 1 212 ? 7.811 -5.211 -7.258 1.00 55.22 212 ARG A C 1
ATOM 1612 O O . ARG A 1 212 ? 7.648 -6.375 -6.900 1.00 55.22 212 ARG A O 1
ATOM 1619 N N . HIS A 1 213 ? 8.764 -4.834 -8.108 1.00 64.56 213 HIS A N 1
ATOM 1620 C CA . HIS A 1 213 ? 9.828 -5.725 -8.568 1.00 64.56 213 HIS A CA 1
ATOM 1621 C C . HIS A 1 213 ? 10.824 -5.979 -7.438 1.00 64.56 213 HIS A C 1
ATOM 1623 O O . HIS A 1 213 ? 11.006 -5.110 -6.591 1.00 64.56 213 HIS A O 1
ATOM 1629 N N . GLU A 1 214 ? 11.459 -7.152 -7.431 1.00 81.31 214 GLU A N 1
ATOM 1630 C CA . GLU A 1 214 ? 12.493 -7.480 -6.450 1.00 81.31 214 GLU A CA 1
ATOM 1631 C C . GLU A 1 214 ? 13.592 -6.411 -6.454 1.00 81.31 214 GLU A C 1
ATOM 1633 O O . GLU A 1 214 ? 14.184 -6.103 -7.486 1.00 81.31 214 GLU A O 1
ATOM 1638 N N . ASP A 1 215 ? 13.872 -5.848 -5.284 1.00 86.00 215 ASP A N 1
ATOM 1639 C CA . ASP A 1 215 ? 14.923 -4.853 -5.065 1.00 86.00 215 ASP A CA 1
ATOM 1640 C C . ASP A 1 215 ? 16.254 -5.500 -4.660 1.00 86.00 215 ASP A C 1
ATOM 1642 O O . ASP A 1 215 ? 17.224 -4.815 -4.338 1.00 86.00 215 ASP A O 1
ATOM 1646 N N . GLY A 1 216 ? 16.303 -6.834 -4.675 1.00 92.81 216 GLY A N 1
ATOM 1647 C CA . GLY A 1 216 ? 17.444 -7.602 -4.214 1.00 92.81 216 GLY A CA 1
ATOM 1648 C C . GLY A 1 216 ? 17.591 -7.612 -2.692 1.00 92.81 216 GLY A C 1
ATOM 1649 O O . GLY A 1 216 ? 18.696 -7.879 -2.215 1.00 92.81 216 GLY A O 1
ATOM 1650 N N . PHE A 1 217 ? 16.528 -7.358 -1.924 1.00 96.94 217 PHE A N 1
ATOM 1651 C CA . PHE A 1 217 ? 16.544 -7.458 -0.468 1.00 96.94 217 PHE A CA 1
ATOM 1652 C C . PHE A 1 217 ? 15.494 -8.438 0.073 1.00 96.94 217 PHE A C 1
ATOM 1654 O O . PHE A 1 217 ? 14.443 -8.682 -0.518 1.00 96.94 217 PHE A O 1
ATOM 1661 N N . TYR A 1 218 ? 15.816 -8.988 1.238 1.00 97.81 218 TYR A N 1
ATOM 1662 C CA . TYR A 1 218 ? 14.934 -9.763 2.095 1.00 97.81 218 TYR A CA 1
ATOM 1663 C C . TYR A 1 218 ? 14.623 -8.956 3.350 1.00 97.81 218 TYR A C 1
ATOM 1665 O O . TYR A 1 218 ? 15.486 -8.234 3.859 1.00 97.81 218 TYR A O 1
ATOM 1673 N N . TYR A 1 219 ? 13.407 -9.098 3.858 1.00 98.38 219 TYR A N 1
ATOM 1674 C CA . TYR A 1 219 ? 12.911 -8.352 5.003 1.00 98.38 219 TYR A CA 1
ATOM 1675 C C . TYR A 1 219 ? 12.369 -9.298 6.066 1.00 98.38 219 TYR A C 1
ATOM 1677 O O . TYR A 1 219 ? 11.505 -10.131 5.788 1.00 98.38 219 TYR A O 1
ATOM 1685 N N . SER A 1 220 ? 12.847 -9.121 7.292 1.00 98.62 220 SER A N 1
ATOM 1686 C CA . SER A 1 220 ? 12.397 -9.864 8.462 1.00 98.62 220 SER A CA 1
ATOM 1687 C C . SER A 1 220 ? 11.710 -8.921 9.450 1.00 98.62 220 SER A C 1
ATOM 1689 O O . SER A 1 220 ? 12.181 -7.803 9.666 1.00 98.62 220 SER A O 1
ATOM 1691 N N . PHE A 1 221 ? 10.599 -9.354 10.047 1.00 98.50 221 PHE A N 1
ATOM 1692 C CA . PHE A 1 221 ? 9.787 -8.543 10.956 1.00 98.50 221 PHE A CA 1
ATOM 1693 C C . PHE A 1 221 ? 9.215 -9.365 12.115 1.00 98.50 221 PHE A C 1
ATOM 1695 O O . PHE A 1 221 ? 8.709 -10.477 11.925 1.00 98.50 221 PHE A O 1
ATOM 1702 N N . ASN A 1 222 ? 9.231 -8.775 13.310 1.00 98.06 222 ASN A N 1
ATOM 1703 C CA . ASN A 1 222 ? 8.520 -9.261 14.487 1.00 98.06 222 ASN A CA 1
ATOM 1704 C C . ASN A 1 222 ? 7.855 -8.060 15.188 1.00 98.06 222 ASN A C 1
ATOM 1706 O O . ASN A 1 222 ? 8.568 -7.156 15.612 1.00 98.06 222 ASN A O 1
ATOM 1710 N N . PRO A 1 223 ? 6.514 -7.997 15.303 1.00 95.94 223 PRO A N 1
ATOM 1711 C CA . PRO A 1 223 ? 5.834 -6.792 15.789 1.00 95.94 223 PRO A CA 1
ATOM 1712 C C . PRO A 1 223 ? 6.083 -6.483 17.270 1.00 95.94 223 PRO A C 1
ATOM 1714 O O . PRO A 1 223 ? 5.971 -5.333 17.693 1.00 95.94 223 PRO A O 1
ATOM 1717 N N . CYS A 1 224 ? 6.383 -7.501 18.069 1.00 94.62 224 CYS A N 1
ATOM 1718 C CA . CYS A 1 224 ? 6.148 -7.450 19.507 1.00 94.62 224 CYS A CA 1
ATOM 1719 C C . CYS A 1 224 ? 7.357 -7.755 20.387 1.00 94.62 224 CYS A C 1
ATOM 1721 O O . CYS A 1 224 ? 7.502 -7.193 21.476 1.00 94.62 224 CYS A O 1
ATOM 1723 N N . VAL A 1 225 ? 8.225 -8.640 19.911 1.00 96.38 225 VAL A N 1
ATOM 1724 C CA . VAL A 1 225 ? 9.395 -9.128 20.638 1.00 96.38 225 VAL A CA 1
ATOM 1725 C C . VAL A 1 225 ? 10.605 -8.857 19.757 1.00 96.38 225 VAL A C 1
ATOM 1727 O O . VAL A 1 225 ? 10.518 -9.106 18.550 1.00 96.38 225 VAL A O 1
ATOM 1730 N N . PRO A 1 226 ? 11.715 -8.341 20.314 1.00 97.94 226 PRO A N 1
ATOM 1731 C CA . PRO A 1 226 ? 12.920 -8.171 19.522 1.00 97.94 226 PRO A CA 1
ATOM 1732 C C . PRO A 1 226 ? 13.416 -9.532 19.023 1.00 97.94 226 PRO A C 1
ATOM 1734 O O . PRO A 1 226 ? 13.254 -10.555 19.693 1.00 97.94 226 PRO A O 1
ATOM 1737 N N . PHE A 1 227 ? 14.036 -9.540 17.852 1.00 98.38 227 PHE A N 1
ATOM 1738 C CA . PHE A 1 227 ? 14.745 -10.703 17.332 1.00 98.38 227 PHE A CA 1
ATOM 1739 C C . PHE A 1 227 ? 16.167 -10.320 16.934 1.00 98.38 227 PHE A C 1
ATOM 1741 O O . PHE A 1 227 ? 16.468 -9.140 16.721 1.00 98.38 227 PHE A O 1
ATOM 1748 N N . THR A 1 228 ? 17.022 -11.334 16.808 1.00 98.00 228 THR A N 1
ATOM 1749 C CA . THR A 1 228 ? 18.395 -11.159 16.338 1.00 98.00 228 THR A CA 1
ATOM 1750 C C . THR A 1 228 ? 18.639 -12.021 15.108 1.00 98.00 228 THR A C 1
ATOM 1752 O O . THR A 1 228 ? 18.456 -13.233 15.141 1.00 98.00 228 THR A O 1
ATOM 1755 N N . GLU A 1 229 ? 19.068 -11.392 14.016 1.00 95.62 229 GLU A N 1
ATOM 1756 C CA . GLU A 1 229 ? 19.405 -12.053 12.755 1.00 95.62 229 GLU A CA 1
ATOM 1757 C C . GLU A 1 229 ? 20.714 -11.468 12.215 1.00 95.62 229 GLU A C 1
ATOM 1759 O O . GLU A 1 229 ? 20.758 -10.342 11.716 1.00 95.62 229 GLU A O 1
ATOM 1764 N N . GLY A 1 230 ? 21.799 -12.227 12.395 1.00 95.94 230 GLY A N 1
ATOM 1765 C CA . GLY A 1 230 ? 23.158 -11.823 12.037 1.00 95.94 230 GLY A CA 1
ATOM 1766 C C . GLY A 1 230 ? 23.565 -10.487 12.672 1.00 95.94 230 GLY A C 1
ATOM 1767 O O . GLY A 1 230 ? 23.771 -10.442 13.880 1.00 95.94 230 GLY A O 1
ATOM 1768 N N . LYS A 1 231 ? 23.717 -9.412 11.887 1.00 97.56 231 LYS A N 1
ATOM 1769 C CA . LYS A 1 231 ? 24.082 -8.064 12.386 1.00 97.56 231 LYS A CA 1
ATOM 1770 C C . LYS A 1 231 ? 22.899 -7.231 12.884 1.00 97.56 231 LYS A C 1
ATOM 1772 O O . LYS A 1 231 ? 23.102 -6.142 13.419 1.00 97.56 231 LYS A O 1
ATOM 1777 N N . CYS A 1 232 ? 21.672 -7.681 12.659 1.00 98.00 232 CYS A N 1
ATOM 1778 C CA . CYS A 1 232 ? 20.490 -7.049 13.223 1.00 98.00 232 CYS A CA 1
ATOM 1779 C C . CYS A 1 232 ? 20.277 -7.582 14.641 1.00 98.00 232 CYS A C 1
ATOM 1781 O O . CYS A 1 232 ? 19.693 -8.647 14.794 1.00 98.00 232 CYS A O 1
ATOM 1783 N N . GLU A 1 233 ? 20.751 -6.862 15.655 1.00 97.81 233 GLU A N 1
ATOM 1784 C CA . GLU A 1 233 ? 20.624 -7.246 17.069 1.00 97.81 233 GLU A CA 1
ATOM 1785 C C . GLU A 1 233 ? 19.475 -6.494 17.752 1.00 97.81 233 GLU A C 1
ATOM 1787 O O . GLU A 1 233 ? 19.365 -5.270 17.623 1.00 97.81 233 GLU A O 1
ATOM 1792 N N . ASP A 1 234 ? 18.627 -7.233 18.472 1.00 97.31 234 ASP A N 1
ATOM 1793 C CA . ASP A 1 234 ? 17.482 -6.717 19.234 1.00 97.31 234 ASP A CA 1
ATOM 1794 C C . ASP A 1 234 ? 16.544 -5.801 18.416 1.00 97.31 234 ASP A C 1
ATOM 1796 O O . ASP A 1 234 ? 16.064 -4.754 18.871 1.00 97.31 234 ASP A O 1
ATOM 1800 N N . VAL A 1 235 ? 16.276 -6.189 17.166 1.00 98.31 235 VAL A N 1
ATOM 1801 C CA . VAL A 1 235 ? 15.496 -5.383 16.218 1.00 98.31 235 VAL A CA 1
ATOM 1802 C C . VAL A 1 235 ? 14.037 -5.823 16.134 1.00 98.31 235 VAL A C 1
ATOM 1804 O O . VAL A 1 235 ? 13.692 -6.965 16.424 1.00 98.31 235 VAL A O 1
ATOM 1807 N N . ALA A 1 236 ? 13.183 -4.910 15.671 1.00 98.38 236 ALA A N 1
ATOM 1808 C CA . ALA A 1 236 ? 11.830 -5.220 15.215 1.00 98.38 236 ALA A CA 1
ATOM 1809 C C . ALA A 1 236 ? 11.796 -5.531 13.716 1.00 98.38 236 ALA A C 1
ATOM 1811 O O . ALA A 1 236 ? 10.980 -6.332 13.267 1.00 98.38 236 ALA A O 1
ATOM 1812 N N . VAL A 1 237 ? 12.669 -4.880 12.936 1.00 98.56 237 VAL A N 1
ATOM 1813 C CA . VAL A 1 237 ? 12.738 -4.996 11.474 1.00 98.56 237 VAL A CA 1
ATOM 1814 C C . VAL A 1 237 ? 14.199 -5.105 11.031 1.00 98.56 237 VAL A C 1
ATOM 1816 O O . VAL A 1 237 ? 15.027 -4.256 11.372 1.00 98.56 237 VAL A O 1
ATOM 1819 N N . CYS A 1 238 ? 14.505 -6.112 10.214 1.00 98.69 238 CYS A N 1
ATOM 1820 C CA . CYS A 1 238 ? 15.815 -6.304 9.592 1.00 98.69 238 CYS A CA 1
ATOM 1821 C C . CYS A 1 238 ? 15.685 -6.374 8.070 1.00 98.69 238 CYS A C 1
ATOM 1823 O O . CYS A 1 238 ? 14.732 -6.952 7.547 1.00 98.69 238 CYS A O 1
ATOM 1825 N N . ARG A 1 239 ? 16.668 -5.820 7.355 1.00 98.12 239 ARG A N 1
ATOM 1826 C CA . ARG A 1 239 ? 16.813 -5.992 5.906 1.00 98.12 239 ARG A CA 1
ATOM 1827 C C . ARG A 1 239 ? 18.138 -6.654 5.582 1.00 98.12 239 ARG A C 1
ATOM 1829 O O . ARG A 1 239 ? 19.181 -6.122 5.953 1.00 98.12 239 ARG A O 1
ATOM 1836 N N . ARG A 1 240 ? 18.104 -7.718 4.785 1.00 98.06 240 ARG A N 1
ATOM 1837 C CA . ARG A 1 240 ? 19.279 -8.447 4.301 1.00 98.06 240 ARG A CA 1
ATOM 1838 C C . ARG A 1 240 ? 19.414 -8.335 2.787 1.00 98.06 240 ARG A C 1
ATOM 1840 O O . ARG A 1 240 ? 18.465 -8.562 2.048 1.00 98.06 240 ARG A O 1
ATOM 1847 N N . SER A 1 241 ? 20.601 -7.984 2.312 1.00 96.81 241 SER A N 1
ATOM 1848 C CA . SER A 1 241 ? 20.933 -7.953 0.884 1.00 96.81 241 SER A CA 1
ATOM 1849 C C . SER A 1 241 ? 21.045 -9.366 0.318 1.00 96.81 241 SER A C 1
ATOM 1851 O O . SER A 1 241 ? 21.793 -10.189 0.844 1.00 96.81 241 SER A O 1
ATOM 1853 N N . SER A 1 242 ? 20.353 -9.634 -0.786 1.00 95.12 242 SER A N 1
ATOM 1854 C CA . SER A 1 242 ? 20.432 -10.913 -1.503 1.00 95.12 242 SER A CA 1
ATOM 1855 C C . SER A 1 242 ? 21.784 -11.144 -2.185 1.00 95.12 242 SER A C 1
ATOM 1857 O O . SER A 1 242 ? 22.171 -12.289 -2.396 1.00 95.12 242 SER A O 1
ATOM 1859 N N . LEU A 1 243 ? 22.523 -10.073 -2.502 1.00 94.88 243 LEU A N 1
ATOM 1860 C CA . LEU A 1 243 ? 23.776 -10.152 -3.260 1.00 94.88 243 LEU A CA 1
ATOM 1861 C C . LEU A 1 243 ? 24.976 -10.538 -2.394 1.00 94.88 243 LEU A C 1
ATOM 1863 O O . LEU A 1 243 ? 25.830 -11.312 -2.816 1.00 94.88 243 LEU A O 1
ATOM 1867 N N . ASN A 1 244 ? 25.075 -9.953 -1.202 1.00 96.56 244 ASN A N 1
ATOM 1868 C CA . ASN A 1 244 ? 26.250 -10.083 -0.333 1.00 96.56 244 ASN A CA 1
ATOM 1869 C C . ASN A 1 244 ? 25.900 -10.484 1.107 1.00 96.56 244 ASN A C 1
ATOM 1871 O O . ASN A 1 244 ? 26.792 -10.527 1.951 1.00 96.56 244 ASN A O 1
ATOM 1875 N N . GLY A 1 245 ? 24.621 -10.732 1.406 1.00 96.69 245 GLY A N 1
ATOM 1876 C CA . GLY A 1 245 ? 24.161 -11.093 2.745 1.00 96.69 245 GLY A CA 1
ATOM 1877 C C . GLY A 1 245 ? 24.271 -9.972 3.777 1.00 96.69 245 GLY A C 1
ATOM 1878 O O . GLY A 1 245 ? 24.087 -10.237 4.957 1.00 96.69 245 GLY A O 1
ATOM 1879 N N . SER A 1 246 ? 24.590 -8.729 3.389 1.00 97.06 246 SER A N 1
ATOM 1880 C CA . SER A 1 246 ? 24.730 -7.648 4.365 1.00 97.06 246 SER A CA 1
ATOM 1881 C C . SER A 1 246 ? 23.381 -7.324 4.998 1.00 97.06 246 SER A C 1
ATOM 1883 O O . SER A 1 246 ? 22.424 -7.025 4.279 1.00 97.06 246 SER A O 1
ATOM 1885 N N . GLU A 1 247 ? 23.333 -7.316 6.321 1.00 97.88 247 GLU A N 1
ATOM 1886 C CA . GLU A 1 247 ? 22.136 -7.003 7.097 1.00 97.88 247 GLU A CA 1
ATOM 1887 C C . GLU A 1 247 ? 22.199 -5.588 7.658 1.00 97.88 247 GLU A C 1
ATOM 1889 O O . GLU A 1 247 ? 23.271 -5.091 8.019 1.00 97.88 247 GLU A O 1
ATOM 1894 N N . VAL A 1 248 ? 21.041 -4.936 7.720 1.00 98.06 248 VAL A N 1
ATOM 1895 C CA . VAL A 1 248 ? 20.888 -3.617 8.322 1.00 98.06 248 VAL A CA 1
ATOM 1896 C C . VAL A 1 248 ? 19.586 -3.538 9.108 1.00 98.06 248 VAL A C 1
ATOM 1898 O O . VAL A 1 248 ? 18.522 -3.884 8.591 1.00 98.06 248 VAL A O 1
ATOM 1901 N N . SER A 1 249 ? 19.675 -3.026 10.337 1.00 98.31 249 SER A N 1
ATOM 1902 C CA . SER A 1 249 ? 18.511 -2.719 11.169 1.00 98.31 249 SER A CA 1
ATOM 1903 C C . SER A 1 249 ? 17.677 -1.604 10.539 1.00 98.31 249 SER A C 1
ATOM 1905 O O . SER A 1 249 ? 18.202 -0.546 10.179 1.00 98.31 249 SER A O 1
ATOM 1907 N N . LEU A 1 250 ? 16.369 -1.831 10.422 1.00 98.50 250 LEU A N 1
ATOM 1908 C CA . LEU A 1 250 ? 15.411 -0.821 9.967 1.00 98.50 250 LEU A CA 1
ATOM 1909 C C . LEU A 1 250 ? 14.519 -0.291 11.101 1.00 98.50 250 LEU A C 1
ATOM 1911 O O . LEU A 1 250 ? 13.630 0.520 10.847 1.00 98.50 250 LEU A O 1
ATOM 1915 N N . GLY A 1 251 ? 14.732 -0.748 12.334 1.00 97.81 251 GLY A N 1
ATOM 1916 C CA . GLY A 1 251 ? 13.979 -0.301 13.499 1.00 97.81 251 GLY A CA 1
ATOM 1917 C C . GLY A 1 251 ? 14.177 -1.220 14.700 1.00 97.81 251 GLY A C 1
ATOM 1918 O O . GLY A 1 251 ? 14.157 -2.445 14.550 1.00 97.81 251 GLY A O 1
ATOM 1919 N N . LYS A 1 252 ? 14.367 -0.643 15.889 1.00 98.00 252 LYS A N 1
ATOM 1920 C CA . LYS A 1 252 ? 14.492 -1.396 17.146 1.00 98.00 252 LYS A CA 1
ATOM 1921 C C . LYS A 1 252 ? 13.146 -1.580 17.835 1.00 98.00 252 LYS A C 1
ATOM 1923 O O . LYS A 1 252 ? 12.276 -0.718 17.730 1.00 98.00 252 LYS A O 1
ATOM 1928 N N . GLN A 1 253 ? 12.981 -2.671 18.579 1.00 95.94 253 GLN A N 1
ATOM 1929 C CA . GLN A 1 253 ? 11.715 -2.944 19.268 1.00 95.94 253 GLN A CA 1
ATOM 1930 C C . GLN A 1 253 ? 11.409 -1.922 20.377 1.00 95.94 253 GLN A C 1
ATOM 1932 O O . GLN A 1 253 ? 10.257 -1.531 20.564 1.00 95.94 253 GLN A O 1
ATOM 1937 N N . ASP A 1 254 ? 12.438 -1.451 21.084 1.00 94.88 254 ASP A N 1
ATOM 1938 C CA . ASP A 1 254 ? 12.329 -0.451 22.156 1.00 94.88 254 ASP A CA 1
ATOM 1939 C C . ASP A 1 254 ? 11.939 0.954 21.660 1.00 94.88 254 ASP A C 1
ATOM 1941 O O . ASP A 1 254 ? 11.485 1.781 22.446 1.00 94.88 254 ASP A O 1
ATOM 1945 N N . SER A 1 255 ? 12.056 1.203 20.355 1.00 96.25 255 SER A N 1
ATOM 1946 C CA . SER A 1 255 ? 11.649 2.451 19.701 1.00 96.25 255 SER A CA 1
ATOM 1947 C C . SER A 1 255 ? 10.193 2.460 19.214 1.00 96.25 255 SER A C 1
ATOM 1949 O O . SER A 1 255 ? 9.759 3.446 18.617 1.00 96.25 255 SER A O 1
ATOM 1951 N N . SER A 1 256 ? 9.457 1.359 19.410 1.00 96.50 256 SER A N 1
ATOM 1952 C CA . SER A 1 256 ? 8.105 1.195 18.871 1.00 96.50 256 SER A CA 1
ATOM 1953 C C . SER A 1 256 ? 7.154 2.288 19.363 1.00 96.50 256 SER A C 1
ATOM 1955 O O . SER A 1 256 ? 7.010 2.514 20.565 1.00 96.50 256 SER A O 1
ATOM 1957 N N . THR A 1 257 ? 6.483 2.948 18.420 1.00 94.44 257 THR A N 1
ATOM 1958 C CA . THR A 1 257 ? 5.441 3.940 18.701 1.00 94.44 257 THR A CA 1
ATOM 1959 C C . THR A 1 257 ? 4.196 3.672 17.869 1.00 94.44 257 THR A C 1
ATOM 1961 O O . THR A 1 257 ? 4.282 3.449 16.662 1.00 94.44 257 THR A O 1
ATOM 1964 N N . PHE A 1 258 ? 3.019 3.683 18.496 1.00 92.94 258 PHE A N 1
ATOM 1965 C CA . PHE A 1 258 ? 1.759 3.647 17.751 1.00 92.94 258 PHE A CA 1
ATOM 1966 C C . PHE A 1 258 ? 1.415 5.041 17.231 1.00 92.94 258 PHE A C 1
ATOM 1968 O O . PHE A 1 258 ? 1.457 6.022 17.972 1.00 92.94 258 PHE A O 1
ATOM 1975 N N . ALA A 1 259 ? 1.048 5.115 15.955 1.00 87.88 259 ALA A N 1
ATOM 1976 C CA . ALA A 1 259 ? 0.647 6.346 15.295 1.00 87.88 259 ALA A CA 1
ATOM 1977 C C . ALA A 1 259 ? -0.681 6.160 14.558 1.00 87.88 259 ALA A C 1
ATOM 1979 O O . ALA A 1 259 ? -0.931 5.142 13.909 1.00 87.88 259 ALA A O 1
ATOM 1980 N N . THR A 1 260 ? -1.526 7.180 14.632 1.00 79.81 260 THR A N 1
ATOM 1981 C CA . THR A 1 260 ? -2.770 7.298 13.874 1.00 79.81 260 THR A CA 1
ATOM 1982 C C . THR A 1 260 ? -2.603 8.412 12.856 1.00 79.81 260 THR A C 1
ATOM 1984 O O . THR A 1 260 ? -2.286 9.540 13.217 1.00 79.81 260 THR A O 1
ATOM 1987 N N . ALA A 1 261 ? -2.800 8.113 11.568 1.00 57.59 261 ALA A N 1
ATOM 1988 C CA . ALA A 1 261 ? -2.639 9.131 10.527 1.00 57.59 261 ALA A CA 1
ATOM 1989 C C . ALA A 1 261 ? -3.636 10.299 10.692 1.00 57.59 261 ALA A C 1
ATOM 1991 O O . ALA A 1 261 ? -3.313 11.415 10.306 1.00 57.59 261 ALA A O 1
ATOM 1992 N N . ASN A 1 262 ? -4.830 10.024 11.244 1.00 64.06 262 ASN A N 1
ATOM 1993 C CA . ASN A 1 262 ? -5.891 10.962 11.655 1.00 64.06 262 ASN A CA 1
ATOM 1994 C C . ASN A 1 262 ? -6.820 10.247 12.673 1.00 64.06 262 ASN A C 1
ATOM 1996 O O . ASN A 1 262 ? -6.688 9.031 12.827 1.00 64.06 262 ASN A O 1
ATOM 2000 N N . ASP A 1 263 ? -7.824 10.929 13.247 1.00 53.69 263 ASP A N 1
ATOM 2001 C CA . ASP A 1 263 ? -8.839 10.381 14.186 1.00 53.69 263 ASP A CA 1
ATOM 2002 C C . ASP A 1 263 ? -9.511 9.059 13.737 1.00 53.69 263 ASP A C 1
ATOM 2004 O O . ASP A 1 263 ? -10.000 8.288 14.559 1.00 53.69 263 ASP A O 1
ATOM 2008 N N . ASN A 1 264 ? -9.530 8.785 12.425 1.00 54.19 264 ASN A N 1
ATOM 2009 C CA . ASN A 1 264 ? -10.052 7.551 11.814 1.00 54.19 264 ASN A CA 1
ATOM 2010 C C . ASN A 1 264 ? -9.066 6.893 10.828 1.00 54.19 264 ASN A C 1
ATOM 2012 O O . ASN A 1 264 ? -9.458 6.052 10.017 1.00 54.19 264 ASN A O 1
ATOM 2016 N N . GLY A 1 265 ? -7.806 7.331 10.818 1.00 61.28 265 GLY A N 1
ATOM 2017 C CA . GLY A 1 265 ? -6.786 6.793 9.923 1.00 61.28 265 GLY A CA 1
ATOM 2018 C C . GLY A 1 265 ? -6.398 5.355 10.285 1.00 61.28 265 GLY A C 1
ATOM 2019 O O . GLY A 1 265 ? -6.667 4.904 11.401 1.00 61.28 265 GLY A O 1
ATOM 2020 N N . PRO A 1 266 ? -5.737 4.623 9.369 1.00 75.12 266 PRO A N 1
ATOM 2021 C CA . PRO A 1 266 ? -5.149 3.338 9.718 1.00 75.12 266 PRO A CA 1
ATOM 2022 C C . PRO A 1 266 ? -4.155 3.531 10.866 1.00 75.12 266 PRO A C 1
ATOM 2024 O O . PRO A 1 266 ? -3.346 4.465 10.862 1.00 75.12 266 PRO A O 1
ATOM 2027 N N . VAL A 1 267 ? -4.220 2.636 11.845 1.00 89.94 267 VAL A N 1
ATOM 2028 C CA . VAL A 1 267 ? -3.222 2.577 12.910 1.00 89.94 267 VAL A CA 1
ATOM 2029 C C . VAL A 1 267 ? -1.947 2.006 12.317 1.00 89.94 267 VAL A C 1
ATOM 2031 O O . VAL A 1 267 ? -1.993 1.041 11.556 1.00 89.94 267 VAL A O 1
ATOM 2034 N N . SER A 1 268 ? -0.814 2.604 12.646 1.00 94.19 268 SER A N 1
ATOM 2035 C CA . SER A 1 268 ? 0.501 2.104 12.266 1.00 94.19 268 SER A CA 1
ATOM 2036 C C . SER A 1 268 ? 1.386 1.963 13.494 1.00 94.19 268 SER A C 1
ATOM 2038 O O . SER A 1 268 ? 1.172 2.641 14.499 1.00 94.19 268 SER A O 1
ATOM 2040 N N . ILE A 1 269 ? 2.388 1.097 13.395 1.00 96.06 269 ILE A N 1
ATOM 2041 C CA . ILE A 1 269 ? 3.493 1.032 14.348 1.00 96.06 269 ILE A CA 1
ATOM 2042 C C . ILE A 1 269 ? 4.734 1.553 13.644 1.00 96.06 269 ILE A C 1
ATOM 2044 O O . ILE A 1 269 ? 5.055 1.124 12.534 1.00 96.06 269 ILE A O 1
ATOM 2048 N N . VAL A 1 270 ? 5.407 2.498 14.281 1.00 95.62 270 VAL A N 1
ATOM 2049 C CA . VAL A 1 270 ? 6.639 3.102 13.794 1.00 95.62 270 VAL A CA 1
ATOM 2050 C C . VAL A 1 270 ? 7.794 2.578 14.632 1.00 95.62 270 VAL A C 1
ATOM 2052 O O . VAL A 1 270 ? 7.742 2.633 15.859 1.00 95.62 270 VAL A O 1
ATOM 2055 N N . TYR A 1 271 ? 8.834 2.087 13.967 1.00 98.00 271 TYR A N 1
ATOM 2056 C CA . TYR A 1 271 ? 10.084 1.658 14.587 1.00 98.00 271 TYR A CA 1
ATOM 2057 C C . TYR A 1 271 ? 11.224 2.501 14.021 1.00 98.00 271 TYR A C 1
ATOM 2059 O O . TYR A 1 271 ? 11.331 2.659 12.806 1.00 98.00 271 TYR A O 1
ATOM 2067 N N . ALA A 1 272 ? 12.087 3.017 14.884 1.00 96.94 272 ALA A N 1
ATOM 2068 C CA . ALA A 1 272 ? 13.245 3.819 14.517 1.00 96.94 272 ALA A CA 1
ATOM 2069 C C . ALA A 1 272 ? 14.558 3.058 14.767 1.00 96.94 272 ALA A C 1
ATOM 2071 O O . ALA A 1 272 ? 14.687 2.265 15.703 1.00 96.94 272 ALA A O 1
ATOM 2072 N N . SER A 1 273 ? 15.547 3.292 13.911 1.00 96.38 273 SER A N 1
ATOM 2073 C CA . SER A 1 273 ? 16.957 2.977 14.163 1.00 96.38 273 SER A CA 1
ATOM 2074 C C . SER A 1 273 ? 17.793 4.263 14.063 1.00 96.38 273 SER A C 1
ATOM 2076 O O . SER A 1 273 ? 17.232 5.354 14.132 1.00 96.38 273 SER A O 1
ATOM 2078 N N . GLU A 1 274 ? 19.123 4.170 13.967 1.00 93.44 274 GLU A N 1
ATOM 2079 C CA . GLU A 1 274 ? 20.010 5.348 13.986 1.00 93.44 274 GLU A CA 1
ATOM 2080 C C . GLU A 1 274 ? 19.670 6.377 12.897 1.00 93.44 274 GLU A C 1
ATOM 2082 O O . GLU A 1 274 ? 19.618 7.574 13.173 1.00 93.44 274 GLU A O 1
ATOM 2087 N N . ASP A 1 275 ? 19.421 5.916 11.669 1.00 95.25 275 ASP A N 1
ATOM 2088 C CA . ASP A 1 275 ? 19.189 6.768 10.501 1.00 95.25 275 ASP A CA 1
ATOM 2089 C C . ASP A 1 275 ? 17.955 6.372 9.677 1.00 95.25 275 ASP A C 1
ATOM 2091 O O . ASP A 1 275 ? 17.725 6.956 8.615 1.00 95.25 275 ASP A O 1
ATOM 2095 N N . ARG A 1 276 ? 17.173 5.380 10.131 1.00 97.38 276 ARG A N 1
ATOM 2096 C CA . ARG A 1 276 ? 16.050 4.792 9.381 1.00 97.38 276 ARG A CA 1
ATOM 2097 C C . ARG A 1 276 ? 14.795 4.677 10.215 1.00 97.38 276 ARG A C 1
ATOM 2099 O O . ARG A 1 276 ? 14.833 4.589 11.439 1.00 97.38 276 ARG A O 1
ATOM 2106 N N . THR A 1 277 ? 13.677 4.630 9.509 1.00 96.69 277 THR A N 1
ATOM 2107 C CA . THR A 1 277 ? 12.356 4.429 10.095 1.00 96.69 277 THR A CA 1
ATOM 2108 C C . THR A 1 277 ? 11.612 3.350 9.322 1.00 96.69 277 THR A C 1
ATOM 2110 O O . THR A 1 277 ? 11.607 3.352 8.093 1.00 96.69 277 THR A O 1
ATOM 2113 N N . SER A 1 278 ? 10.961 2.439 10.035 1.00 97.94 278 SER A N 1
ATOM 2114 C CA . SER A 1 278 ? 10.004 1.489 9.474 1.00 97.94 278 SER A CA 1
ATOM 2115 C C . SER A 1 278 ? 8.597 1.847 9.923 1.00 97.94 278 SER A C 1
ATOM 2117 O O . SER A 1 278 ? 8.354 2.011 11.116 1.00 97.94 278 SER A O 1
ATOM 2119 N N . ILE A 1 279 ? 7.668 1.932 8.976 1.00 93.75 279 ILE A N 1
ATOM 2120 C CA . ILE A 1 279 ? 6.248 2.185 9.218 1.00 93.75 279 ILE A CA 1
ATOM 2121 C C . ILE A 1 279 ? 5.476 0.923 8.847 1.00 93.75 279 ILE A C 1
ATOM 2123 O O . ILE A 1 279 ? 5.470 0.500 7.691 1.00 93.75 279 ILE A O 1
ATOM 2127 N N . VAL A 1 280 ? 4.815 0.323 9.832 1.00 96.12 280 VAL A N 1
ATOM 2128 C CA . VAL A 1 280 ? 3.994 -0.876 9.660 1.00 96.12 280 VAL A CA 1
ATOM 2129 C C . VAL A 1 280 ? 2.529 -0.497 9.815 1.00 96.12 280 VAL A C 1
ATOM 2131 O O . VAL A 1 280 ? 2.037 -0.339 10.930 1.00 96.12 280 VAL A O 1
ATOM 2134 N N . SER A 1 281 ? 1.812 -0.356 8.702 1.00 91.81 281 SER A N 1
ATOM 2135 C CA . SER A 1 281 ? 0.373 -0.096 8.723 1.00 91.81 281 SER A CA 1
ATOM 2136 C C . SER A 1 281 ? -0.409 -1.357 9.076 1.00 91.81 281 SER A C 1
ATOM 2138 O O . SER A 1 281 ? -0.235 -2.411 8.463 1.00 91.81 281 SER A O 1
ATOM 2140 N N . LEU A 1 282 ? -1.306 -1.246 10.051 1.00 91.88 282 LEU A N 1
ATOM 2141 C CA . LEU A 1 282 ? -2.132 -2.344 10.532 1.00 91.88 282 LEU A CA 1
ATOM 2142 C C . LEU A 1 282 ? -3.425 -2.414 9.714 1.00 91.88 282 LEU A C 1
ATOM 2144 O O . LEU A 1 282 ? -4.182 -1.444 9.632 1.00 91.88 282 LEU A O 1
ATOM 2148 N N . ARG A 1 283 ? -3.701 -3.576 9.117 1.00 85.25 283 ARG A N 1
ATOM 2149 C CA . ARG A 1 283 ? -4.923 -3.838 8.353 1.00 85.25 283 ARG A CA 1
ATOM 2150 C C . ARG A 1 283 ? -5.695 -4.998 8.972 1.00 85.25 283 ARG A C 1
ATOM 2152 O O . ARG A 1 283 ? -5.263 -6.150 8.944 1.00 85.25 283 ARG A O 1
ATOM 2159 N N . CYS A 1 284 ? -6.875 -4.681 9.498 1.00 90.19 284 CYS A N 1
ATOM 2160 C CA . CYS A 1 284 ? -7.832 -5.673 9.975 1.00 90.19 284 CYS A CA 1
ATOM 2161 C C . CYS A 1 284 ? -8.270 -6.592 8.828 1.00 90.19 284 CYS A C 1
ATOM 2163 O O . CYS A 1 284 ? -8.626 -6.119 7.747 1.00 90.19 284 CYS A O 1
ATOM 2165 N N . THR A 1 285 ? -8.260 -7.901 9.072 1.00 87.31 285 THR A N 1
ATOM 2166 C CA . THR A 1 285 ? -8.794 -8.900 8.139 1.00 87.31 285 THR A CA 1
ATOM 2167 C C . THR A 1 285 ? -9.659 -9.910 8.888 1.00 87.31 285 THR A C 1
ATOM 2169 O O . THR A 1 285 ? -9.353 -10.287 10.015 1.00 87.31 285 THR A O 1
ATOM 2172 N N . GLU A 1 286 ? -10.745 -10.374 8.265 1.00 82.31 286 GLU A N 1
ATOM 2173 C CA . GLU A 1 286 ? -11.659 -11.364 8.867 1.00 82.31 286 GLU A CA 1
ATOM 2174 C C . GLU A 1 286 ? -11.108 -12.808 8.816 1.00 82.31 286 GLU A C 1
ATOM 2176 O O . GLU A 1 286 ? -11.695 -13.739 9.370 1.00 82.31 286 GLU A O 1
ATOM 2181 N N . GLY A 1 287 ? -9.978 -13.027 8.135 1.00 76.88 287 GLY A N 1
ATOM 2182 C CA . GLY A 1 287 ? -9.397 -14.351 7.904 1.00 76.88 287 GLY A CA 1
ATOM 2183 C C . GLY A 1 287 ? -8.408 -14.786 8.986 1.00 76.88 287 GLY A C 1
ATOM 2184 O O . GLY A 1 287 ? -7.707 -13.980 9.564 1.00 76.88 287 GLY A O 1
ATOM 2185 N N . LYS A 1 288 ? -8.241 -16.094 9.211 1.00 75.88 288 LYS A N 1
ATOM 2186 C CA . LYS A 1 288 ? -7.347 -16.635 10.264 1.00 75.88 288 LYS A CA 1
ATOM 2187 C C . LYS A 1 288 ? -5.836 -16.521 9.991 1.00 75.88 288 LYS A C 1
ATOM 2189 O O . LYS A 1 288 ? -5.054 -17.149 10.699 1.00 75.88 288 LYS A O 1
ATOM 2194 N N . ARG A 1 289 ? -5.406 -15.835 8.931 1.00 88.00 289 ARG A N 1
ATOM 2195 C CA . ARG A 1 289 ? -3.998 -15.824 8.507 1.00 88.00 289 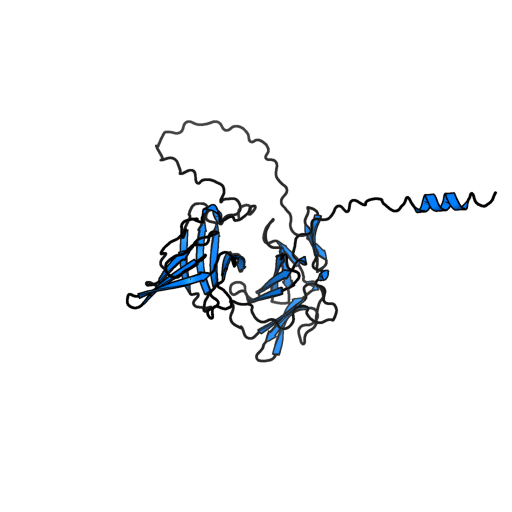ARG A CA 1
ATOM 2196 C C . ARG A 1 289 ? -3.398 -14.447 8.703 1.00 88.00 289 ARG A C 1
ATOM 2198 O O . ARG A 1 289 ? -3.978 -13.460 8.274 1.00 88.00 289 ARG A O 1
ATOM 2205 N N . ASN A 1 290 ? -2.210 -14.430 9.292 1.00 94.69 290 ASN A N 1
ATOM 2206 C CA . ASN A 1 290 ? -1.377 -13.243 9.359 1.00 94.69 290 ASN A CA 1
ATOM 2207 C C . ASN A 1 290 ? -0.547 -13.157 8.082 1.00 94.69 290 ASN A C 1
ATOM 2209 O O . ASN A 1 290 ? -0.033 -14.175 7.607 1.00 94.69 290 ASN A O 1
ATOM 2213 N N . ARG A 1 291 ? -0.408 -11.958 7.528 1.00 92.94 291 ARG A N 1
ATOM 2214 C CA . ARG A 1 291 ? 0.381 -11.726 6.323 1.00 92.94 291 ARG A CA 1
ATOM 2215 C C . ARG A 1 291 ? 1.112 -10.398 6.426 1.00 92.94 291 ARG A C 1
ATOM 2217 O O . ARG A 1 291 ? 0.502 -9.373 6.707 1.00 92.94 291 ARG A O 1
ATOM 2224 N N . LEU A 1 292 ? 2.404 -10.431 6.127 1.00 94.75 292 LEU A N 1
ATOM 2225 C CA . LEU A 1 292 ? 3.204 -9.238 5.905 1.00 94.75 292 LEU A CA 1
ATOM 2226 C C . LEU A 1 292 ? 3.263 -8.939 4.406 1.00 94.75 292 LEU A C 1
ATOM 2228 O O . LEU A 1 292 ? 3.599 -9.812 3.601 1.00 94.75 292 LEU A O 1
ATOM 2232 N N . ILE A 1 293 ? 2.929 -7.707 4.041 1.00 87.31 293 ILE A N 1
ATOM 2233 C CA . ILE A 1 293 ? 3.129 -7.148 2.707 1.00 87.31 293 ILE A CA 1
ATOM 2234 C C . ILE A 1 293 ? 4.283 -6.160 2.820 1.00 87.31 293 ILE A C 1
ATOM 2236 O O . ILE A 1 293 ? 4.191 -5.174 3.550 1.00 87.31 293 ILE A O 1
ATOM 2240 N N . VAL A 1 294 ? 5.367 -6.427 2.100 1.00 91.75 294 VAL A N 1
ATOM 2241 C CA . VAL A 1 294 ? 6.563 -5.584 2.129 1.00 91.75 294 VAL A CA 1
ATOM 2242 C C . VAL A 1 294 ? 6.516 -4.621 0.954 1.00 91.75 294 VAL A C 1
ATOM 2244 O O . VAL A 1 294 ? 6.516 -5.055 -0.199 1.00 91.75 294 VAL A O 1
ATOM 2247 N N . LEU A 1 295 ? 6.449 -3.322 1.243 1.00 84.94 295 LEU A N 1
ATOM 2248 C CA . LEU A 1 295 ? 6.505 -2.277 0.222 1.00 84.94 295 LEU A CA 1
ATOM 2249 C C . LEU A 1 295 ? 7.949 -1.795 0.013 1.00 84.94 295 LEU A C 1
ATOM 2251 O O . LEU A 1 295 ? 8.279 -1.314 -1.065 1.00 84.94 295 LEU A O 1
ATOM 2255 N N . GLY A 1 296 ? 8.835 -1.978 0.993 1.00 91.00 296 GLY A N 1
ATOM 2256 C CA . GLY A 1 296 ? 10.245 -1.604 0.875 1.00 91.00 296 GLY A CA 1
ATOM 2257 C C . GLY A 1 296 ? 10.467 -0.118 1.120 1.00 91.00 296 GLY A C 1
ATOM 2258 O O . GLY A 1 296 ? 9.720 0.501 1.870 1.00 91.00 296 GLY A O 1
ATOM 2259 N N . ALA A 1 297 ? 11.513 0.452 0.521 1.00 92.06 297 ALA A N 1
ATOM 2260 C CA . ALA A 1 297 ? 11.830 1.867 0.702 1.00 92.06 297 ALA A CA 1
ATOM 2261 C C . ALA A 1 297 ? 10.737 2.785 0.110 1.00 92.06 297 ALA A C 1
ATOM 2263 O O . ALA A 1 297 ? 10.231 2.537 -0.995 1.00 92.06 297 ALA A O 1
ATOM 2264 N N . ASP A 1 298 ? 10.400 3.856 0.833 1.00 84.94 298 ASP A N 1
ATOM 2265 C CA . ASP A 1 298 ? 9.586 4.957 0.317 1.00 84.94 298 ASP A CA 1
ATOM 2266 C C . ASP A 1 298 ? 10.456 5.820 -0.619 1.00 84.94 298 ASP A C 1
ATOM 2268 O O . ASP A 1 298 ? 11.475 6.362 -0.185 1.00 84.94 298 ASP A O 1
ATOM 2272 N N . PRO A 1 299 ? 10.095 5.966 -1.908 1.00 80.44 299 PRO A N 1
ATOM 2273 C CA . PRO A 1 299 ? 10.870 6.778 -2.843 1.00 80.44 299 PRO A CA 1
ATOM 2274 C C . PRO A 1 299 ? 10.844 8.283 -2.526 1.00 80.44 299 PRO A C 1
ATOM 2276 O O . PRO A 1 299 ? 11.685 9.019 -3.039 1.00 80.44 299 PRO A O 1
ATOM 2279 N N . ASN A 1 300 ? 9.893 8.754 -1.714 1.00 85.31 300 ASN A N 1
ATOM 2280 C CA . ASN A 1 300 ? 9.700 10.173 -1.410 1.00 85.31 300 ASN A CA 1
ATOM 2281 C C . ASN A 1 300 ? 10.273 10.580 -0.051 1.00 85.31 300 ASN A C 1
ATOM 2283 O O . ASN A 1 300 ? 10.502 11.768 0.183 1.00 85.31 300 ASN A O 1
ATOM 2287 N N . VAL A 1 301 ? 10.489 9.617 0.847 1.00 83.06 301 VAL A N 1
ATOM 2288 C CA . VAL A 1 301 ? 10.992 9.869 2.198 1.00 83.06 301 VAL A CA 1
ATOM 2289 C C . VAL A 1 301 ? 12.268 9.054 2.403 1.00 83.06 301 VAL A C 1
ATOM 2291 O O . VAL A 1 301 ? 12.203 7.833 2.565 1.00 83.06 301 VAL A O 1
ATOM 2294 N N . PRO A 1 302 ? 13.448 9.699 2.379 1.00 90.94 302 PRO A N 1
ATOM 2295 C CA . PRO A 1 302 ? 14.711 8.985 2.477 1.00 90.94 302 PRO A CA 1
ATOM 2296 C C . PRO A 1 302 ? 14.780 8.196 3.785 1.00 90.94 302 PRO A C 1
ATOM 2298 O O . PRO A 1 302 ? 14.343 8.666 4.832 1.00 90.94 302 PRO A O 1
ATOM 2301 N N . ASN A 1 303 ? 15.358 6.998 3.707 1.00 94.81 303 ASN A N 1
ATOM 2302 C CA . ASN A 1 303 ? 15.532 6.070 4.827 1.00 94.81 303 ASN A CA 1
ATOM 2303 C C . ASN A 1 303 ? 14.238 5.604 5.524 1.00 94.81 303 ASN A C 1
ATOM 2305 O O . ASN A 1 303 ? 14.314 4.995 6.594 1.00 94.81 303 ASN A O 1
ATOM 2309 N N . THR A 1 304 ? 13.075 5.816 4.908 1.00 94.56 304 THR A N 1
ATOM 2310 C CA . THR A 1 304 ? 11.803 5.266 5.381 1.00 94.56 304 THR A CA 1
ATOM 2311 C C . THR A 1 304 ? 11.453 3.991 4.627 1.00 94.56 304 THR A C 1
ATOM 2313 O O . THR A 1 304 ? 11.620 3.908 3.410 1.00 94.56 304 THR A O 1
ATOM 2316 N N . TYR A 1 305 ? 10.970 2.988 5.356 1.00 95.62 305 TYR A N 1
ATOM 2317 C CA . TYR A 1 305 ? 10.541 1.699 4.824 1.00 95.62 305 TYR A CA 1
ATOM 2318 C C . TYR A 1 305 ? 9.097 1.424 5.227 1.00 95.62 305 TYR A C 1
ATOM 2320 O O . TYR A 1 305 ? 8.721 1.628 6.379 1.00 95.62 305 TYR A O 1
ATOM 2328 N N . GLU A 1 306 ? 8.294 0.943 4.287 1.00 92.00 306 GLU A N 1
ATOM 2329 C CA . GLU A 1 306 ? 6.864 0.733 4.480 1.00 92.00 306 GLU A CA 1
ATOM 2330 C C . GLU A 1 306 ? 6.489 -0.753 4.425 1.00 92.00 306 GLU A C 1
ATOM 2332 O O . GLU A 1 306 ? 6.963 -1.535 3.589 1.00 92.00 306 GLU A O 1
ATOM 2337 N N . PHE A 1 307 ? 5.576 -1.130 5.316 1.00 94.12 307 PHE A N 1
ATOM 2338 C CA . PHE A 1 307 ? 5.034 -2.475 5.449 1.00 94.12 307 PHE A CA 1
ATOM 2339 C C . PHE A 1 307 ? 3.533 -2.405 5.742 1.00 94.12 307 PHE A C 1
ATOM 2341 O O . PHE A 1 307 ? 3.052 -1.457 6.362 1.00 94.12 307 PHE A O 1
ATOM 2348 N N . ILE A 1 308 ? 2.788 -3.441 5.356 1.00 90.31 308 ILE A N 1
ATOM 2349 C CA . ILE A 1 308 ? 1.399 -3.640 5.788 1.00 90.31 308 ILE A CA 1
ATOM 2350 C C . ILE A 1 308 ? 1.305 -4.986 6.499 1.00 90.31 308 ILE A C 1
ATOM 2352 O O . ILE A 1 308 ? 1.655 -6.021 5.928 1.00 90.31 308 ILE A O 1
ATOM 2356 N N . LEU A 1 309 ? 0.804 -4.973 7.731 1.00 94.94 309 LEU A N 1
ATOM 2357 C CA . LEU A 1 309 ? 0.473 -6.172 8.489 1.00 94.94 309 LEU A CA 1
ATOM 2358 C C . LEU A 1 309 ? -1.030 -6.436 8.382 1.00 94.94 309 LEU A C 1
ATOM 2360 O O . LEU A 1 309 ? -1.845 -5.691 8.922 1.00 94.94 309 LEU A O 1
ATOM 2364 N N . GLU A 1 310 ? -1.394 -7.512 7.693 1.00 90.94 310 GLU A N 1
ATOM 2365 C CA . GLU A 1 310 ? -2.761 -8.020 7.616 1.00 90.94 310 GLU A CA 1
ATOM 2366 C C . GLU A 1 310 ? -2.967 -9.090 8.690 1.00 90.94 310 GLU A C 1
ATOM 2368 O O . GLU A 1 310 ? -2.293 -10.122 8.682 1.00 90.94 310 GLU A O 1
ATOM 2373 N N . SER A 1 311 ? -3.884 -8.852 9.631 1.00 96.00 311 SER A N 1
ATOM 2374 C CA . SER A 1 311 ? -4.192 -9.805 10.705 1.00 96.00 311 SER A CA 1
ATOM 2375 C C . SER A 1 311 ? -5.564 -9.530 11.335 1.00 96.00 311 SER A C 1
ATOM 2377 O O . SER A 1 311 ? -5.970 -8.367 11.414 1.00 96.00 311 SER A O 1
ATOM 2379 N N . PRO A 1 312 ? -6.262 -10.552 11.866 1.00 94.12 312 PRO A N 1
ATOM 2380 C CA . PRO A 1 312 ? -7.386 -10.351 12.783 1.00 94.12 312 PRO A CA 1
ATOM 2381 C C . PRO A 1 312 ? -7.024 -9.523 14.011 1.00 94.12 312 PRO A C 1
ATOM 2383 O O . PRO A 1 312 ? -7.879 -8.836 14.555 1.00 94.12 312 PRO A O 1
ATOM 2386 N N . GLN A 1 313 ? -5.757 -9.551 14.433 1.00 96.00 313 GLN A N 1
ATOM 2387 C CA . GLN A 1 313 ? -5.343 -8.871 15.663 1.00 96.00 313 GLN A CA 1
ATOM 2388 C C . GLN A 1 313 ? -5.122 -7.376 15.435 1.00 96.00 313 GLN A C 1
ATOM 2390 O O . GLN A 1 313 ? -5.089 -6.591 16.374 1.00 96.00 313 GLN A O 1
ATOM 2395 N N . CYS A 1 314 ? -5.043 -6.963 14.167 1.00 94.56 314 CYS A N 1
ATOM 2396 C CA . CYS A 1 314 ? -5.090 -5.563 13.763 1.00 94.56 314 CYS A CA 1
ATOM 2397 C C . CYS A 1 314 ? -6.515 -4.982 13.818 1.00 94.56 314 CYS A C 1
ATOM 2399 O O . CYS A 1 314 ? -6.700 -3.801 13.526 1.00 94.56 314 CYS A O 1
ATOM 2401 N N . CYS A 1 315 ? -7.533 -5.794 14.122 1.00 92.25 315 CYS A N 1
ATOM 2402 C CA . CYS A 1 315 ? -8.906 -5.328 14.245 1.00 92.25 315 CYS A CA 1
ATOM 2403 C C . CYS A 1 315 ? -9.138 -4.611 15.572 1.00 92.25 315 CYS A C 1
ATOM 2405 O O . CYS A 1 315 ? -8.598 -4.967 16.616 1.00 92.25 315 CYS A O 1
ATOM 2407 N N . LEU A 1 316 ? -9.998 -3.596 15.526 1.00 91.75 316 LEU A N 1
ATOM 2408 C CA . LEU A 1 316 ? -10.365 -2.836 16.706 1.00 91.75 316 LEU A CA 1
ATOM 2409 C C . LEU A 1 316 ? -11.263 -3.680 17.620 1.00 91.75 316 LEU A C 1
ATOM 2411 O O . LEU A 1 316 ? -12.423 -3.953 17.297 1.00 91.75 316 LEU A O 1
ATOM 2415 N N . HIS A 1 317 ? -10.756 -4.053 18.788 1.00 91.62 317 HIS A N 1
ATOM 2416 C CA . HIS A 1 317 ? -11.539 -4.731 19.808 1.00 91.62 317 HIS A CA 1
ATOM 2417 C C . HIS A 1 317 ? -12.289 -3.696 20.638 1.00 91.62 317 HIS A C 1
ATOM 2419 O O . HIS A 1 317 ? -11.705 -2.770 21.200 1.00 91.62 317 HIS A O 1
ATOM 2425 N N . LYS A 1 318 ? -13.611 -3.846 20.748 1.00 88.81 318 LYS A N 1
ATOM 2426 C CA . LYS A 1 318 ? -14.372 -3.079 21.735 1.00 88.81 318 LYS A CA 1
ATOM 2427 C C . LYS A 1 318 ? -13.999 -3.628 23.101 1.00 88.81 318 LYS A C 1
ATOM 2429 O O . LYS A 1 318 ? -14.199 -4.819 23.330 1.00 88.81 318 LYS A O 1
ATOM 2434 N N . GLY A 1 319 ? -13.485 -2.770 23.985 1.00 80.56 319 GLY A N 1
ATOM 2435 C CA . GLY A 1 319 ? -13.293 -3.105 25.387 1.00 80.56 319 GLY A CA 1
ATOM 2436 C C . GLY A 1 319 ? -14.609 -3.634 25.922 1.00 80.56 319 GLY A C 1
ATOM 2437 O O . GLY A 1 319 ? -15.557 -2.874 26.132 1.00 80.56 319 GLY A O 1
ATOM 2438 N N . GLY A 1 320 ? -14.699 -4.956 26.050 1.00 62.56 320 GLY A N 1
ATOM 2439 C CA . GLY A 1 320 ? -15.848 -5.575 26.660 1.00 62.56 320 GLY A CA 1
ATOM 2440 C C . GLY A 1 320 ? -15.940 -4.959 28.038 1.00 62.56 320 GLY A C 1
ATOM 2441 O O . GLY A 1 320 ? -15.046 -5.132 28.863 1.00 62.56 320 GLY A O 1
ATOM 2442 N N . THR A 1 321 ? -17.037 -4.262 28.316 1.00 53.78 321 THR A N 1
ATOM 2443 C CA . THR A 1 321 ? -17.580 -4.367 29.658 1.00 53.78 321 THR A CA 1
ATOM 2444 C C . THR A 1 321 ? -17.886 -5.846 29.783 1.00 53.78 321 THR A C 1
ATOM 2446 O O . THR A 1 321 ? -18.942 -6.317 29.367 1.00 53.78 321 THR A O 1
ATOM 2449 N N . THR A 1 322 ? -16.905 -6.621 30.248 1.00 49.59 322 THR A N 1
ATOM 2450 C CA . THR A 1 322 ? -17.156 -7.898 30.879 1.00 49.59 322 THR A CA 1
ATOM 2451 C C . THR A 1 322 ? -18.136 -7.530 31.970 1.00 49.59 322 THR A C 1
ATOM 2453 O O . THR A 1 322 ? -17.771 -7.061 33.045 1.00 49.59 322 THR A O 1
ATOM 2456 N N . ALA A 1 323 ? -19.423 -7.633 31.637 1.00 44.59 323 ALA A N 1
ATOM 2457 C CA . ALA A 1 323 ? -20.463 -7.786 32.608 1.00 44.59 323 ALA A CA 1
ATOM 2458 C C . ALA A 1 323 ? -19.978 -8.994 33.385 1.00 44.59 323 ALA A C 1
ATOM 2460 O O . ALA A 1 323 ? -20.030 -10.123 32.892 1.00 44.59 323 ALA A O 1
ATOM 2461 N N . VAL A 1 324 ? -19.368 -8.725 34.538 1.00 49.09 324 VAL A N 1
ATOM 2462 C CA . VAL A 1 324 ? -19.074 -9.724 35.540 1.00 49.09 324 VAL A CA 1
ATOM 2463 C C . VAL A 1 324 ? -20.449 -10.269 35.874 1.00 49.09 324 VAL A C 1
ATOM 2465 O O . VAL A 1 324 ? -21.174 -9.737 36.710 1.00 49.09 324 VAL A O 1
ATOM 2468 N N . ARG A 1 325 ? -20.875 -11.286 35.121 1.00 44.59 325 ARG A N 1
ATOM 2469 C CA . ARG A 1 325 ? -21.967 -12.154 35.498 1.00 44.59 325 ARG A CA 1
ATOM 2470 C C . ARG A 1 325 ? -21.441 -12.801 36.762 1.00 44.59 325 ARG A C 1
ATOM 2472 O O . ARG A 1 325 ? -20.689 -13.770 36.704 1.00 44.59 325 ARG A O 1
ATOM 2479 N N . GLY A 1 326 ? -21.768 -12.181 37.893 1.00 42.88 326 GLY A N 1
ATOM 2480 C CA . GLY A 1 326 ? -21.645 -12.752 39.220 1.00 42.88 326 GLY A CA 1
ATOM 2481 C C . GLY A 1 326 ? -22.455 -14.036 39.227 1.00 42.88 326 GLY A C 1
ATOM 2482 O O . GLY A 1 326 ? -23.636 -14.047 39.539 1.00 42.88 326 GLY A O 1
ATOM 2483 N N . SER A 1 327 ? -21.832 -15.107 38.766 1.00 50.88 327 SER A N 1
ATOM 2484 C CA . SER A 1 327 ? -22.442 -16.410 38.601 1.00 50.88 327 SER A CA 1
ATOM 2485 C C . SER A 1 327 ? -21.354 -17.444 38.817 1.00 50.88 327 SER A C 1
ATOM 2487 O O . SER A 1 327 ? -21.002 -18.162 37.893 1.00 50.88 327 SER A O 1
ATOM 2489 N N . LEU A 1 328 ? -20.781 -17.449 40.026 1.00 48.16 328 LEU A N 1
ATOM 2490 C CA . LEU A 1 328 ? -20.388 -18.670 40.748 1.00 48.16 328 LEU A CA 1
ATOM 2491 C C . LEU A 1 328 ? -19.917 -18.409 42.201 1.00 48.16 328 LEU A C 1
ATOM 2493 O O . LEU A 1 328 ? -19.132 -19.170 42.749 1.00 48.16 328 LEU A O 1
ATOM 2497 N N . MET A 1 329 ? -20.413 -17.361 42.871 1.00 46.16 329 MET A N 1
ATOM 2498 C CA . MET A 1 329 ? -20.181 -17.131 44.314 1.00 46.16 329 MET A CA 1
ATOM 2499 C C . MET A 1 329 ? -21.481 -17.287 45.123 1.00 46.16 329 MET A C 1
ATOM 2501 O O . MET A 1 329 ? -21.695 -16.614 46.120 1.00 46.16 329 MET A O 1
ATOM 2505 N N . TRP A 1 330 ? -22.382 -18.169 44.675 1.00 49.16 330 TRP A N 1
ATOM 2506 C CA . TRP A 1 330 ? -23.559 -18.597 45.452 1.00 49.16 330 TRP A CA 1
ATOM 2507 C C . TRP A 1 330 ? -23.620 -20.112 45.691 1.00 49.16 330 TRP A C 1
ATOM 2509 O O . TRP A 1 330 ? -24.462 -20.572 46.455 1.00 49.16 330 TRP A O 1
ATOM 2519 N N . THR A 1 331 ? -22.694 -20.901 45.135 1.00 51.28 331 THR A N 1
ATOM 2520 C CA . THR A 1 331 ? -22.689 -22.364 45.333 1.00 51.28 331 THR A CA 1
ATOM 2521 C C . THR A 1 331 ? -21.791 -22.825 46.487 1.00 51.28 331 THR A C 1
ATOM 2523 O O . THR A 1 331 ? -21.932 -23.953 46.947 1.00 51.28 331 THR A O 1
ATOM 2526 N N . ILE A 1 332 ? -20.921 -21.962 47.030 1.00 51.75 332 ILE A N 1
ATOM 2527 C CA . ILE A 1 332 ? -20.076 -22.311 48.191 1.00 51.75 332 ILE A CA 1
ATOM 2528 C C . ILE A 1 332 ? -20.768 -21.990 49.534 1.00 51.75 332 ILE A C 1
ATOM 2530 O O . ILE A 1 332 ? -20.517 -22.684 50.514 1.00 51.75 332 ILE A O 1
ATOM 2534 N N . CYS A 1 333 ? -21.737 -21.064 49.587 1.00 50.38 333 CYS A N 1
ATOM 2535 C CA . CYS A 1 333 ? -22.544 -20.852 50.805 1.00 50.38 333 CYS A CA 1
ATOM 2536 C C . CYS A 1 333 ? -23.659 -21.895 51.014 1.00 50.38 333 CYS A C 1
ATOM 2538 O O . CYS A 1 333 ? -24.133 -22.057 52.134 1.00 50.38 333 CYS A O 1
ATOM 2540 N N . ALA A 1 334 ? -24.065 -22.639 49.980 1.00 51.41 334 ALA A N 1
ATOM 2541 C CA . ALA A 1 334 ? -25.039 -23.724 50.140 1.00 51.41 334 ALA A CA 1
ATOM 2542 C C . ALA A 1 334 ? -24.392 -25.049 50.590 1.00 51.41 334 ALA A C 1
ATOM 2544 O O . ALA A 1 334 ? -25.049 -25.861 51.242 1.00 51.41 334 ALA A O 1
ATOM 2545 N N . LEU A 1 335 ? -23.101 -25.269 50.304 1.00 49.84 335 LEU A N 1
ATOM 2546 C CA . LEU A 1 335 ? -22.413 -26.505 50.700 1.00 49.84 335 LEU A CA 1
ATOM 2547 C C . LEU A 1 335 ? -21.906 -26.487 52.153 1.00 49.84 335 LEU A C 1
ATOM 2549 O O . LEU A 1 335 ? -21.788 -27.545 52.767 1.00 49.84 335 LEU A O 1
ATOM 2553 N N . THR A 1 336 ? -21.672 -25.314 52.748 1.00 52.44 336 THR A N 1
ATOM 2554 C CA . THR A 1 336 ? -21.337 -25.199 54.181 1.00 52.44 336 THR A CA 1
ATOM 2555 C C . THR A 1 336 ? -22.560 -25.323 55.095 1.00 52.44 336 THR A C 1
ATOM 2557 O O . THR A 1 336 ? -22.424 -25.801 56.217 1.00 52.44 336 THR A O 1
ATOM 2560 N N . LEU A 1 337 ? -23.770 -25.014 54.616 1.00 51.53 337 LEU A N 1
ATOM 2561 C CA . LEU A 1 337 ? -25.014 -25.201 55.383 1.00 51.53 337 LEU A CA 1
ATOM 2562 C C . LEU A 1 337 ? -25.537 -26.650 55.382 1.00 51.53 337 LEU A C 1
ATOM 2564 O O . LEU A 1 337 ? -26.240 -27.041 56.311 1.00 51.53 337 LEU A O 1
ATOM 2568 N N . LEU A 1 338 ? -25.148 -27.483 54.410 1.00 51.94 338 LEU A N 1
ATOM 2569 C CA . LEU A 1 338 ? -25.514 -28.909 54.391 1.00 51.94 338 LEU A CA 1
ATOM 2570 C C . LEU A 1 338 ? -24.568 -29.805 55.210 1.00 51.94 338 LEU A C 1
ATOM 2572 O O . LEU A 1 338 ? -24.954 -30.914 55.574 1.00 51.94 338 LEU A O 1
ATOM 2576 N N . LEU A 1 339 ? -23.367 -29.333 55.560 1.00 53.09 339 LEU A N 1
ATOM 2577 C CA . LEU A 1 339 ? -22.430 -30.094 56.399 1.00 53.09 339 LEU A CA 1
ATOM 2578 C C . LEU A 1 339 ? -22.632 -29.879 57.909 1.00 53.09 339 LEU A C 1
ATOM 2580 O O . LEU A 1 339 ? -22.221 -30.733 58.691 1.00 53.09 339 LEU A O 1
ATOM 2584 N N . VAL A 1 340 ? -23.325 -28.816 58.335 1.00 55.34 340 VAL A N 1
ATOM 2585 C CA . VAL A 1 340 ? -23.615 -28.573 59.765 1.00 55.34 340 VAL A CA 1
ATOM 2586 C C . VAL A 1 340 ? -24.845 -29.356 60.255 1.00 55.34 340 VAL A C 1
ATOM 2588 O O . VAL A 1 340 ? -24.911 -29.718 61.425 1.00 55.34 340 VAL A O 1
ATOM 2591 N N . ASN A 1 341 ? -25.775 -29.736 59.373 1.00 49.88 341 ASN A N 1
ATOM 2592 C CA . ASN A 1 341 ? -26.974 -30.500 59.756 1.00 49.88 341 ASN A CA 1
ATOM 2593 C C . ASN A 1 341 ? -26.787 -32.027 59.810 1.00 49.88 341 ASN A C 1
ATOM 2595 O O . ASN A 1 341 ? -27.761 -32.751 60.002 1.00 49.88 341 ASN A O 1
ATOM 2599 N N . ARG A 1 342 ? -25.558 -32.540 59.662 1.00 51.12 342 ARG A N 1
ATOM 2600 C CA . ARG A 1 342 ? -25.269 -33.984 59.778 1.00 51.12 342 ARG A CA 1
ATOM 2601 C C . ARG A 1 342 ? -24.632 -34.400 61.108 1.00 51.12 342 ARG A C 1
ATOM 2603 O O . ARG A 1 342 ? -24.259 -35.558 61.255 1.00 51.12 342 ARG A O 1
ATOM 2610 N N . TRP A 1 343 ? -24.530 -33.472 62.059 1.00 51.81 343 TRP A N 1
ATOM 2611 C CA . TRP A 1 343 ? -24.050 -33.705 63.422 1.00 51.81 343 TRP A CA 1
ATOM 2612 C C . TRP A 1 343 ? -25.044 -33.134 64.441 1.00 51.81 343 TRP A C 1
ATOM 2614 O O . TRP A 1 343 ? -24.736 -32.171 65.138 1.00 51.81 343 TRP A O 1
ATOM 2624 N N . ARG A 1 344 ? -26.251 -33.699 64.509 1.00 47.91 344 ARG A N 1
ATOM 2625 C CA . ARG A 1 344 ? -27.117 -33.664 65.694 1.00 47.91 344 ARG A CA 1
ATOM 2626 C C . ARG A 1 344 ? -27.999 -34.896 65.737 1.00 47.91 344 ARG A C 1
ATOM 2628 O O . ARG A 1 344 ? -28.471 -35.296 64.650 1.00 47.91 344 ARG A O 1
#

Organism: Branchiostoma belcheri (NCBI:txid7741)

InterPro domains:
  IPR009011 Mannose-6-phosphate receptor binding domain superfamily [G3DSA:2.70.130.10] (2-139)
  IPR009011 Mannose-6-phosphate receptor binding domain superfamily [G3DSA:2.70.130.10] (174-320)
  IPR009011 Mannose-6-phosphate receptor binding domain superfamily [SSF50911] (9-135)
  IPR009011 Mannose-6-phosphate receptor binding domain superfamily [SSF50911] (178-315)
  IPR044865 MRH domain [PS51914] (171-317)